Protein AF-A0A8K0H223-F1 (afdb_monomer)

Sequence (276 aa):
MAFRRHHHDHPPPGPPGPPGPPPPPDPFAPPPPPPPPYVDGPPPPPYVGGPPPPPHPRPGYYSPPPPPPPHPHHPPGPPPPQPFYAPPPPGPPGPPPPEFYDPYRPSPAWPRPPLITSKGSSKLTWMLLSSAKSAAMGVGDDKGKVLYLASKLFTCNSPFDAEMEALSWAITYADNCGWRQVEWESDAKEVFQAITSNEDSAGWYSYHALCNIRNCFFKHGW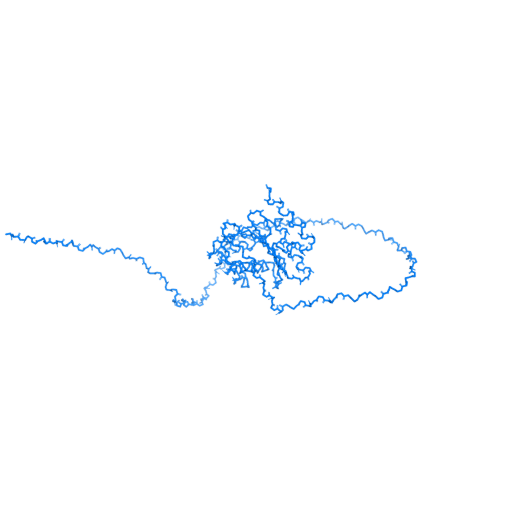RVSWKARIVNGLADMVAKFSLSNSCVFAVDEFSLWELPFCFLDVIMTEQAFVTL

pLDDT: mean 79.98, std 14.03, range [36.03, 96.44]

InterPro domains:
  IPR002156 Ribonuclease H domain [PF13456] (135-241)
  IPR012337 Ribonuclease H-like superfamily [SSF53098] (143-244)
  IPR036397 Ribonuclease H superfamily [G3DSA:3.30.420.10] (122-244)
  IPR044730 Ribonuclease H-like domain, plant type [cd06222] (141-240)
  IPR052929 RNase H-like EbsB-related [PTHR47074] (69-249)

Secondary structure (DSSP, 8-state):
---------PPPPPPPPPPPPPPPPPTTSPPPPPPPP---PPPPPP---PPPPPPPPPPP---PPPPPPPPP-PPPPPPPPPP--PPPPPPPPPPPPPPP--TTSPPP-PPPPP----SS--PEEEEEEEETTEEEEEEE-TT--EEEEEEEE---SSHHHHHHHHHHHHHHHHHHTT--SEEEEES-HHHHHHHHSSS--S-HHHHHHHHHHHHHHHHHT-EEEE--GGGGHHHHHHHHHHHHHT---EEETTTGGGS-HHHHHHHHHHHHHHT-

Mean predicted aligned error: 15.89 Å

Structure (mmCIF, N/CA/C/O backbone):
data_AF-A0A8K0H223-F1
#
_entry.id   AF-A0A8K0H223-F1
#
loop_
_atom_site.group_PDB
_atom_site.id
_atom_site.type_symbol
_atom_site.label_atom_id
_atom_site.label_alt_id
_atom_site.label_comp_id
_atom_site.label_asym_id
_atom_site.label_entity_id
_atom_site.label_seq_id
_atom_site.pdbx_PDB_ins_code
_atom_site.Cartn_x
_atom_site.Cartn_y
_atom_site.Cartn_z
_atom_site.occupancy
_atom_site.B_iso_or_equiv
_atom_site.auth_seq_id
_atom_site.auth_comp_id
_atom_site.auth_asym_id
_atom_site.auth_atom_id
_atom_site.pdbx_PDB_model_num
ATOM 1 N N . MET A 1 1 ? -32.172 44.549 72.726 1.00 40.88 1 MET A N 1
ATOM 2 C CA . MET A 1 1 ? -31.586 43.539 71.817 1.00 40.88 1 MET A CA 1
ATOM 3 C C . MET A 1 1 ? -30.437 44.200 71.073 1.00 40.88 1 MET A C 1
ATOM 5 O O . MET A 1 1 ? -30.685 45.141 70.334 1.00 40.88 1 MET A O 1
ATOM 9 N N . ALA A 1 2 ? -29.195 43.807 71.357 1.00 36.03 2 ALA A N 1
ATOM 10 C CA . ALA A 1 2 ? -27.993 44.405 70.776 1.00 36.03 2 ALA A CA 1
ATOM 11 C C . ALA A 1 2 ? -27.420 43.470 69.701 1.00 36.03 2 ALA A C 1
ATOM 13 O O . ALA A 1 2 ? -27.155 42.303 69.983 1.00 36.03 2 ALA A O 1
ATOM 14 N N . PHE A 1 3 ? -27.247 43.975 68.478 1.00 40.12 3 PHE A N 1
ATOM 15 C CA . PHE A 1 3 ? -26.646 43.232 67.371 1.00 40.12 3 PHE A CA 1
ATOM 16 C C . PHE A 1 3 ? -25.120 43.360 67.415 1.00 40.12 3 PHE A C 1
ATOM 18 O O . PHE A 1 3 ? -24.563 44.445 67.256 1.00 40.12 3 PHE A O 1
ATOM 25 N N . ARG A 1 4 ? -24.450 42.227 67.637 1.00 47.81 4 ARG A N 1
ATOM 26 C CA . ARG A 1 4 ? -22.992 42.080 67.626 1.00 47.81 4 ARG A CA 1
ATOM 27 C C . ARG A 1 4 ? -22.533 41.958 66.168 1.00 47.81 4 ARG A C 1
ATOM 29 O O . ARG A 1 4 ? -22.861 40.978 65.507 1.00 47.81 4 ARG A O 1
ATOM 36 N N . ARG A 1 5 ? -21.812 42.957 65.647 1.00 53.88 5 ARG A N 1
ATOM 37 C CA . ARG A 1 5 ? -21.167 42.873 64.326 1.00 53.88 5 ARG A CA 1
ATOM 38 C C . ARG A 1 5 ? -19.933 41.978 64.438 1.00 53.88 5 ARG A C 1
ATOM 40 O O . ARG A 1 5 ? -19.004 42.307 65.170 1.00 53.88 5 ARG A O 1
ATOM 47 N N . HIS A 1 6 ? -19.944 40.852 63.731 1.00 55.75 6 HIS A N 1
ATOM 48 C CA . HIS A 1 6 ? -18.759 40.028 63.528 1.00 55.75 6 HIS A CA 1
ATOM 49 C C . HIS A 1 6 ? -17.839 40.731 62.526 1.00 55.75 6 HIS A C 1
ATOM 51 O O . HIS A 1 6 ? -18.174 40.855 61.351 1.00 55.75 6 HIS A O 1
ATOM 57 N N . HIS A 1 7 ? -16.698 41.220 63.008 1.00 55.94 7 HIS A N 1
ATOM 58 C CA . HIS A 1 7 ? -15.576 41.585 62.153 1.00 55.94 7 HIS A CA 1
ATOM 59 C C . HIS A 1 7 ? -14.954 40.290 61.620 1.00 55.94 7 HIS A C 1
ATOM 61 O O . HIS A 1 7 ? -14.503 39.451 62.398 1.00 55.94 7 HIS A O 1
ATOM 67 N N . HIS A 1 8 ? -14.992 40.103 60.301 1.00 61.16 8 HIS A N 1
ATOM 68 C CA . HIS A 1 8 ? -14.186 39.093 59.630 1.00 61.16 8 HIS A CA 1
ATOM 69 C C . HIS A 1 8 ? -12.778 39.653 59.451 1.00 61.16 8 HIS A C 1
ATOM 71 O O . HIS A 1 8 ? -12.554 40.537 58.625 1.00 61.16 8 HIS A O 1
ATOM 77 N N . ASP A 1 9 ? -11.848 39.142 60.252 1.00 61.16 9 ASP A N 1
ATOM 78 C CA . ASP A 1 9 ? -10.420 39.320 60.029 1.00 61.16 9 ASP A CA 1
ATOM 79 C C . ASP A 1 9 ? -10.034 38.577 58.747 1.00 61.16 9 ASP A C 1
ATOM 81 O O . ASP A 1 9 ? -10.122 37.350 58.659 1.00 61.16 9 ASP A O 1
ATOM 85 N N . HIS A 1 10 ? -9.645 39.334 57.723 1.00 66.06 10 HIS A N 1
ATOM 86 C CA . HIS A 1 10 ? -9.059 38.765 56.519 1.00 66.06 10 HIS A CA 1
ATOM 87 C C . HIS A 1 10 ? -7.631 38.299 56.835 1.00 66.06 10 HIS A C 1
ATOM 89 O O . HIS A 1 10 ? -6.848 39.078 57.386 1.00 66.06 10 HIS A O 1
ATOM 95 N N . PRO A 1 11 ? -7.265 37.050 56.496 1.00 76.38 11 PRO A N 1
ATOM 96 C CA . PRO A 1 11 ? -5.903 36.579 56.678 1.00 76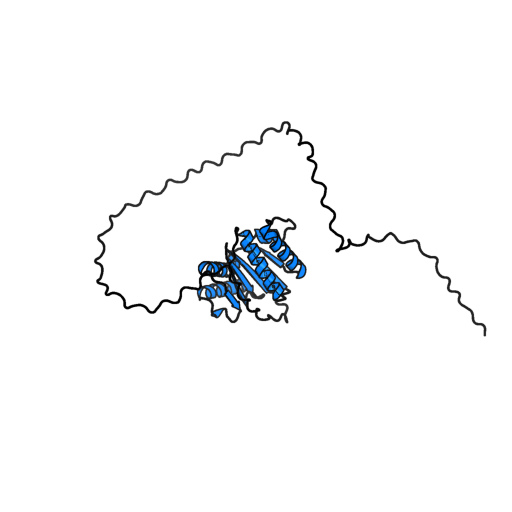.38 11 PRO A CA 1
ATOM 97 C C . PRO A 1 11 ? -4.933 37.394 55.804 1.00 76.38 11 PRO A C 1
ATOM 99 O O . PRO A 1 11 ? -5.311 37.845 54.717 1.00 76.38 11 PRO A O 1
ATOM 102 N N . PRO A 1 12 ? -3.686 37.591 56.264 1.00 77.19 12 PRO A N 1
ATOM 103 C CA . PRO A 1 12 ? -2.681 38.328 55.513 1.00 77.19 12 PRO A CA 1
ATOM 104 C C . PRO A 1 12 ? -2.388 37.646 54.164 1.00 77.19 12 PRO A C 1
ATOM 106 O O . PRO A 1 12 ? -2.449 36.416 54.070 1.00 77.19 12 PRO A O 1
ATOM 109 N N . PRO A 1 13 ? -2.063 38.424 53.115 1.00 77.69 13 PRO A N 1
ATOM 110 C CA . PRO A 1 13 ? -1.733 37.878 51.805 1.00 77.69 13 PRO A CA 1
ATOM 111 C C . PRO A 1 13 ? -0.514 36.957 51.904 1.00 77.69 13 PRO A C 1
ATOM 113 O O . PRO A 1 13 ? 0.510 37.313 52.489 1.00 77.69 13 PRO A O 1
ATOM 116 N N . GLY A 1 14 ? -0.651 35.752 51.348 1.00 82.62 14 GLY A N 1
ATOM 117 C CA . GLY A 1 14 ? 0.423 34.767 51.297 1.00 82.62 14 GLY A CA 1
ATOM 118 C C . GLY A 1 14 ? 1.600 35.219 50.419 1.00 82.62 14 GLY A C 1
ATOM 119 O O . GLY A 1 14 ? 1.457 36.142 49.612 1.00 82.62 14 GLY A O 1
ATOM 120 N N . PRO A 1 15 ? 2.771 34.575 50.562 1.00 82.94 15 PRO A N 1
ATOM 121 C CA . PRO A 1 15 ? 3.942 34.875 49.747 1.00 82.94 15 PRO A CA 1
ATOM 122 C C . PRO A 1 15 ? 3.661 34.627 48.253 1.00 82.94 15 PRO A C 1
ATOM 124 O O . PRO A 1 15 ? 2.896 33.717 47.919 1.00 82.94 15 PRO A O 1
ATOM 127 N N . PRO A 1 16 ? 4.276 35.411 47.346 1.00 80.88 16 PRO A N 1
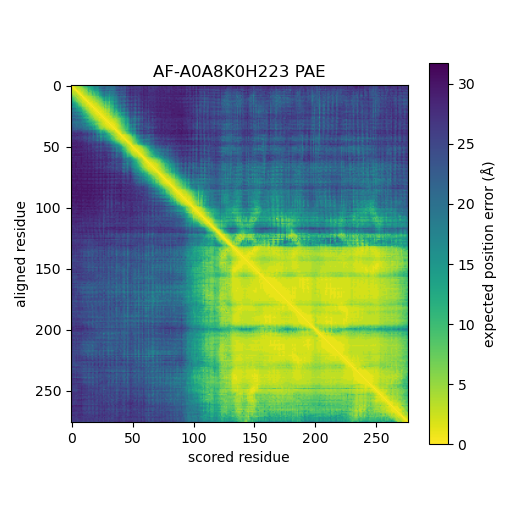ATOM 128 C CA . PRO A 1 16 ? 4.136 35.202 45.912 1.00 80.88 16 PRO A CA 1
ATOM 129 C C . PRO A 1 16 ? 4.612 33.794 45.543 1.00 80.88 16 PRO A C 1
ATOM 131 O O . PRO A 1 16 ? 5.697 33.365 45.938 1.00 80.88 16 PRO A O 1
ATOM 134 N N . GLY A 1 17 ? 3.765 33.068 44.812 1.00 85.12 17 GLY A N 1
ATOM 135 C CA . GLY A 1 17 ? 4.082 31.731 44.327 1.00 85.12 17 GLY A CA 1
ATOM 136 C C . GLY A 1 17 ? 5.272 31.734 43.357 1.00 85.12 17 GLY A C 1
ATOM 137 O O . GLY A 1 17 ? 5.629 32.785 42.816 1.00 85.12 17 GLY A O 1
ATOM 138 N N . PRO A 1 18 ? 5.894 30.566 43.124 1.00 85.75 18 PRO A N 1
ATOM 139 C CA . PRO A 1 18 ? 6.966 30.434 42.146 1.00 85.75 18 PRO A CA 1
ATOM 140 C C . PRO A 1 18 ? 6.489 30.882 40.753 1.00 85.75 18 PRO A C 1
ATOM 142 O O . PRO A 1 18 ? 5.314 30.688 40.422 1.00 85.75 18 PRO A O 1
ATOM 145 N N . PRO A 1 19 ? 7.374 31.477 39.931 1.00 83.06 19 PRO A N 1
ATOM 146 C CA . PRO A 1 19 ? 7.031 31.856 38.568 1.00 83.06 19 PRO A CA 1
ATOM 147 C C . PRO A 1 19 ? 6.526 30.628 37.808 1.00 83.06 19 PRO A C 1
ATOM 149 O O . PRO A 1 19 ? 7.140 29.560 37.847 1.00 83.06 19 PRO A O 1
ATOM 152 N N . GLY A 1 20 ? 5.372 30.781 37.157 1.00 87.19 20 GLY A N 1
ATOM 153 C CA . GLY A 1 20 ? 4.789 29.729 36.336 1.00 87.19 20 GLY A CA 1
ATOM 154 C C . GLY A 1 20 ? 5.698 29.355 35.158 1.00 87.19 20 GLY A C 1
ATOM 155 O O . GLY A 1 20 ? 6.597 30.122 34.800 1.00 87.19 20 GLY A O 1
ATOM 156 N N . PRO A 1 21 ? 5.476 28.181 34.545 1.00 86.88 21 PRO A N 1
ATOM 157 C CA . PRO A 1 21 ? 6.187 27.792 33.334 1.00 86.88 21 PRO A CA 1
ATOM 158 C C . PRO A 1 21 ? 5.996 28.852 32.235 1.00 86.88 21 PRO A C 1
ATOM 160 O O . PRO A 1 21 ? 4.937 29.488 32.178 1.00 86.88 21 PRO A O 1
ATOM 163 N N . PRO A 1 22 ? 7.002 29.060 31.365 1.00 86.38 22 PRO A N 1
ATOM 164 C CA . PRO A 1 22 ? 6.870 29.984 30.249 1.00 86.38 22 PRO A CA 1
ATOM 165 C C . PRO A 1 22 ? 5.677 29.579 29.368 1.00 86.38 22 PRO A C 1
ATOM 167 O O . PRO A 1 22 ? 5.386 28.385 29.240 1.00 86.38 22 PRO A O 1
ATOM 170 N N . PRO A 1 23 ? 4.970 30.553 28.770 1.00 87.31 23 PRO A N 1
ATOM 171 C CA . PRO A 1 23 ? 3.872 30.256 27.865 1.00 87.31 23 PRO A CA 1
ATOM 172 C C . PRO A 1 23 ? 4.369 29.412 26.679 1.00 87.31 23 PRO A C 1
ATOM 174 O O . PRO A 1 23 ? 5.528 29.547 26.271 1.00 87.31 23 PRO A O 1
ATOM 177 N N . PRO A 1 24 ? 3.513 28.543 26.116 1.00 86.88 24 PRO A N 1
ATOM 178 C CA . PRO A 1 24 ? 3.846 27.810 24.903 1.00 86.88 24 PRO A CA 1
ATOM 179 C C . PRO A 1 24 ? 4.180 28.788 23.762 1.00 86.88 24 PRO A C 1
ATOM 181 O O . PRO A 1 24 ? 3.612 29.884 23.718 1.00 86.88 24 PRO A O 1
ATOM 184 N N . PRO A 1 25 ? 5.097 28.419 22.850 1.00 83.25 25 PRO A N 1
ATOM 185 C CA . PRO A 1 25 ? 5.448 29.260 21.711 1.00 83.25 25 PRO A CA 1
ATOM 186 C C . PRO A 1 25 ? 4.209 29.566 20.861 1.00 83.25 25 PRO A C 1
ATOM 188 O O . PRO A 1 25 ? 3.371 28.692 20.637 1.00 83.25 25 PRO A O 1
ATOM 191 N N . ASP A 1 26 ? 4.097 30.816 20.407 1.00 86.75 26 ASP A N 1
ATOM 192 C CA . ASP A 1 26 ? 3.007 31.268 19.541 1.00 86.75 26 ASP A CA 1
ATOM 193 C C . ASP A 1 26 ? 3.073 30.516 18.195 1.00 86.75 26 ASP A C 1
ATOM 195 O O . ASP A 1 26 ? 4.072 30.655 17.480 1.00 86.75 26 ASP A O 1
ATOM 199 N N . PRO A 1 27 ? 2.045 29.726 17.822 1.00 86.12 27 PRO A N 1
ATOM 200 C CA . PRO A 1 27 ? 2.037 28.974 16.568 1.00 86.12 27 PRO A CA 1
ATOM 201 C C . PRO A 1 27 ? 2.006 29.871 15.321 1.00 86.12 27 PRO A C 1
ATOM 203 O O . PRO A 1 27 ? 2.208 29.370 14.216 1.00 86.12 27 PRO A O 1
ATOM 206 N N . PHE A 1 28 ? 1.760 31.175 15.480 1.00 86.00 28 PHE A N 1
ATOM 207 C CA . PHE A 1 28 ? 1.755 32.160 14.399 1.00 86.00 28 PHE A CA 1
ATOM 208 C C . PHE A 1 28 ? 3.006 33.043 14.368 1.00 86.00 28 PHE A C 1
ATOM 210 O O . PHE A 1 28 ? 3.107 33.917 13.502 1.00 86.00 28 PHE A O 1
ATOM 217 N N . ALA A 1 29 ? 3.973 32.829 15.267 1.00 88.44 29 ALA A N 1
ATOM 218 C CA . ALA A 1 29 ? 5.249 33.521 15.176 1.00 88.44 29 ALA A CA 1
ATOM 219 C C . ALA A 1 29 ? 5.958 33.127 13.864 1.00 88.44 29 ALA A C 1
ATOM 221 O O . ALA A 1 29 ? 6.025 31.938 13.533 1.00 88.44 29 ALA A O 1
ATOM 222 N N . PRO A 1 30 ? 6.497 34.093 13.098 1.00 86.50 30 PRO A N 1
ATOM 223 C CA . PRO A 1 30 ? 7.301 33.769 11.930 1.00 86.50 30 PRO A CA 1
ATOM 224 C C . PRO A 1 30 ? 8.503 32.912 12.357 1.00 86.50 30 PRO A C 1
ATOM 226 O O . PRO A 1 30 ? 9.049 33.128 13.445 1.00 86.50 30 PRO A O 1
ATOM 229 N N . PRO A 1 31 ? 8.932 31.945 11.526 1.00 85.44 31 PRO A N 1
ATOM 230 C CA . PRO A 1 31 ? 10.098 31.136 11.839 1.00 85.44 31 PRO A CA 1
ATOM 231 C C . PRO A 1 31 ? 11.319 32.046 12.052 1.00 85.44 31 PRO A C 1
ATOM 233 O O . PRO A 1 31 ? 11.439 33.075 11.375 1.00 85.44 31 PRO A O 1
ATOM 236 N N . PRO A 1 32 ? 12.227 31.699 12.981 1.00 86.88 32 PRO A N 1
ATOM 237 C CA . PRO A 1 32 ? 13.458 32.454 13.154 1.00 86.88 32 PRO A CA 1
ATOM 238 C C . PRO A 1 32 ? 14.228 32.503 11.823 1.00 86.88 32 PRO A C 1
ATOM 240 O O . PRO A 1 32 ? 14.159 31.548 11.040 1.00 86.88 32 PRO A O 1
ATOM 243 N N . PRO A 1 33 ? 14.955 33.599 11.540 1.00 89.50 33 PRO A N 1
ATOM 244 C CA . PRO A 1 33 ? 15.776 33.679 10.341 1.00 89.50 33 PRO A CA 1
ATOM 245 C C . PRO A 1 33 ? 16.775 32.511 10.312 1.00 89.50 33 PRO A C 1
ATOM 247 O O . PRO A 1 33 ? 17.232 32.073 11.375 1.00 89.50 33 PRO A O 1
ATOM 250 N N . PRO A 1 34 ? 17.126 31.997 9.120 1.00 86.88 34 PRO A N 1
ATOM 251 C CA . PRO A 1 34 ? 18.132 30.953 9.009 1.00 86.88 34 PRO A CA 1
ATOM 252 C C . PRO A 1 34 ? 19.445 31.426 9.653 1.00 86.88 34 PRO A C 1
ATOM 254 O O . PRO A 1 34 ? 19.762 32.621 9.585 1.00 86.88 34 PRO A O 1
ATOM 257 N N . PRO A 1 35 ? 20.217 30.519 10.278 1.00 84.00 35 PRO A N 1
ATOM 258 C CA . PRO A 1 35 ? 21.539 30.872 10.770 1.00 84.00 35 PRO A CA 1
ATOM 259 C C . PRO A 1 35 ? 22.383 31.426 9.609 1.00 84.00 35 PRO A C 1
ATOM 261 O O . PRO A 1 35 ? 22.193 31.007 8.461 1.00 84.00 35 PRO A O 1
ATOM 264 N N . PRO A 1 36 ? 23.304 32.370 9.874 1.00 84.75 36 PRO A N 1
ATOM 265 C CA . PRO A 1 36 ? 24.223 32.840 8.848 1.00 84.75 36 PRO A CA 1
ATOM 266 C C . PRO A 1 36 ? 24.963 31.640 8.233 1.00 84.75 36 PRO A C 1
ATOM 2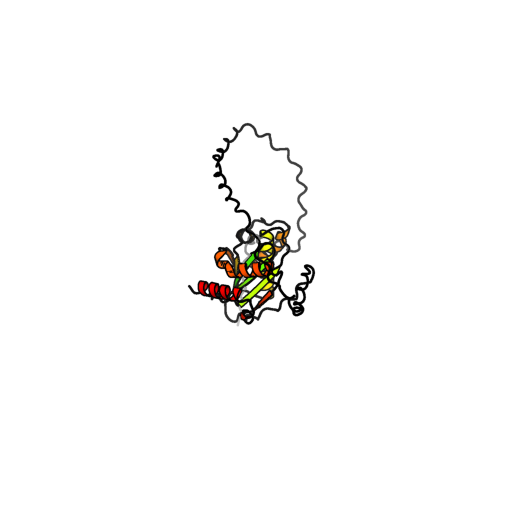68 O O . PRO A 1 36 ? 25.210 30.659 8.943 1.00 84.75 36 PRO A O 1
ATOM 271 N N . PRO A 1 37 ? 25.303 31.687 6.930 1.00 81.06 37 PRO A N 1
ATOM 272 C CA . PRO A 1 37 ? 26.063 30.619 6.292 1.00 81.06 37 PRO A CA 1
ATOM 273 C C . PRO A 1 37 ? 27.303 30.316 7.132 1.00 81.06 37 PRO A C 1
ATOM 275 O O . PRO A 1 37 ? 27.989 31.242 7.572 1.00 81.06 37 PRO A O 1
ATOM 278 N N . TYR A 1 38 ? 27.541 29.025 7.390 1.00 72.69 38 TYR A N 1
ATOM 279 C CA . TYR A 1 38 ? 28.728 28.556 8.095 1.00 72.69 38 TYR A CA 1
ATOM 280 C C . TYR A 1 38 ? 29.947 29.199 7.434 1.00 72.69 38 TYR A C 1
ATOM 282 O O . TYR A 1 38 ? 30.254 28.923 6.278 1.00 72.69 38 TYR A O 1
ATOM 290 N N . VAL A 1 39 ? 30.606 30.103 8.158 1.00 71.00 39 VAL A N 1
ATOM 291 C CA . VAL A 1 39 ? 31.931 30.572 7.773 1.00 71.00 39 VAL A CA 1
ATOM 292 C C . VAL A 1 39 ? 32.811 29.339 7.874 1.00 71.00 39 VAL A C 1
ATOM 294 O O . VAL A 1 39 ? 32.891 28.763 8.962 1.00 71.00 39 VAL A O 1
ATOM 297 N N . ASP A 1 40 ? 33.373 28.900 6.746 1.00 67.38 40 ASP A N 1
ATOM 298 C CA . ASP A 1 40 ? 34.252 27.737 6.667 1.00 67.38 40 ASP A CA 1
ATOM 299 C C . ASP A 1 40 ? 35.253 27.790 7.822 1.00 67.38 40 ASP A C 1
ATOM 301 O O . ASP A 1 40 ? 36.151 28.638 7.872 1.00 67.38 40 ASP A O 1
ATOM 305 N N . GLY A 1 41 ? 35.047 26.910 8.803 1.00 74.56 41 GLY A N 1
ATOM 306 C CA . GLY A 1 41 ? 36.016 26.709 9.862 1.00 74.56 41 GLY A CA 1
ATOM 307 C C . GLY A 1 41 ? 37.346 26.289 9.235 1.00 74.56 41 GLY A C 1
ATOM 308 O O . GLY A 1 41 ? 37.355 25.693 8.153 1.00 74.56 41 GLY A O 1
ATOM 309 N N . PRO A 1 42 ? 38.483 26.591 9.882 1.00 75.44 42 PRO A N 1
ATOM 310 C CA . PRO A 1 42 ? 39.776 26.150 9.384 1.00 75.44 42 PRO A CA 1
ATOM 311 C C . PRO A 1 42 ? 39.750 24.631 9.144 1.00 75.44 42 PRO A C 1
ATOM 313 O O . PRO A 1 42 ? 39.149 23.902 9.941 1.00 75.44 42 PRO A O 1
ATOM 316 N N . PRO A 1 43 ? 40.371 24.149 8.051 1.00 76.62 43 PRO A N 1
ATOM 317 C CA . PRO A 1 43 ? 40.360 22.736 7.710 1.00 76.62 43 PRO A CA 1
ATOM 318 C C . PRO A 1 43 ? 40.876 21.904 8.890 1.00 76.62 43 PRO A C 1
ATOM 320 O O . PRO A 1 43 ? 41.781 22.351 9.608 1.00 76.62 43 PRO A O 1
ATOM 323 N N . PRO A 1 44 ? 40.320 20.700 9.108 1.00 76.88 44 PRO A N 1
ATOM 324 C CA . PRO A 1 44 ? 40.805 19.820 10.156 1.00 76.88 44 PRO A CA 1
ATOM 325 C C . PRO A 1 44 ? 42.308 19.569 9.962 1.00 76.88 44 PRO A C 1
ATOM 327 O O . PRO A 1 44 ? 42.776 19.479 8.820 1.00 76.88 44 PRO A O 1
ATOM 330 N N . PRO A 1 45 ? 43.083 19.467 11.055 1.00 77.75 45 PRO A N 1
ATOM 331 C CA . PRO A 1 45 ? 44.506 19.193 10.957 1.00 77.75 45 PRO A CA 1
ATOM 332 C C . PRO A 1 45 ? 44.739 17.878 10.195 1.00 77.75 45 PRO A C 1
ATOM 334 O O . PRO A 1 45 ? 43.939 16.944 10.321 1.00 77.75 45 PRO A O 1
ATOM 337 N N . PRO A 1 46 ? 45.823 17.785 9.403 1.00 72.44 46 PRO A N 1
ATOM 338 C CA . PRO A 1 46 ? 46.159 16.563 8.688 1.00 72.44 46 PRO A CA 1
ATOM 339 C C . PRO A 1 46 ? 46.261 15.401 9.677 1.00 72.44 46 PRO A C 1
ATOM 341 O O . PRO A 1 46 ? 46.853 15.529 10.747 1.00 72.44 46 PRO A O 1
ATOM 344 N N . TYR A 1 47 ? 45.656 14.273 9.315 1.00 66.69 47 TYR A N 1
ATOM 345 C CA . TYR A 1 47 ? 45.614 13.066 10.133 1.00 66.69 47 TYR A CA 1
ATOM 346 C C . TYR A 1 47 ? 47.047 12.551 10.358 1.00 66.69 47 TYR A C 1
ATOM 348 O O . TYR A 1 47 ? 47.658 11.963 9.465 1.00 66.69 47 TYR A O 1
ATOM 356 N N . VAL A 1 48 ? 47.618 12.814 11.537 1.00 66.56 48 VAL A N 1
ATOM 357 C CA . VAL A 1 48 ? 48.972 12.372 11.891 1.00 66.56 48 VAL A CA 1
ATOM 358 C C . VAL A 1 48 ? 48.912 10.942 12.433 1.00 66.56 48 VAL A C 1
ATOM 360 O O . VAL A 1 48 ? 48.547 10.716 13.581 1.00 66.56 48 VAL A O 1
ATOM 363 N N . GLY A 1 49 ? 49.331 9.978 11.610 1.00 64.00 49 GLY A N 1
ATOM 364 C CA . GLY A 1 49 ? 50.123 8.840 12.098 1.00 64.00 49 GLY A CA 1
ATOM 365 C C . GLY A 1 49 ? 49.403 7.627 12.697 1.00 64.00 49 GLY A C 1
ATOM 366 O O . GLY A 1 49 ? 49.963 6.993 13.588 1.00 64.00 49 GLY A O 1
ATOM 367 N N . GLY A 1 50 ? 48.225 7.243 12.203 1.00 74.31 50 GLY A N 1
ATOM 368 C CA . GLY A 1 50 ? 47.697 5.894 12.446 1.00 74.31 50 GLY A CA 1
ATOM 369 C C . GLY A 1 50 ? 48.291 4.870 11.461 1.00 74.31 50 GLY A C 1
ATOM 370 O O . GLY A 1 50 ? 48.383 5.187 10.273 1.00 74.31 50 GLY A O 1
ATOM 371 N N . PRO A 1 51 ? 48.696 3.657 11.894 1.00 73.38 51 PRO A N 1
ATOM 372 C CA . PRO A 1 51 ? 49.071 2.592 10.968 1.00 73.38 51 PRO A CA 1
ATOM 373 C C . PRO A 1 51 ? 47.884 2.258 10.048 1.00 73.38 51 PRO A C 1
ATOM 375 O O . PRO A 1 51 ? 46.739 2.256 10.511 1.00 73.38 51 PRO A O 1
ATOM 378 N N . PRO A 1 52 ? 48.124 1.994 8.750 1.00 75.38 52 PRO A N 1
ATOM 379 C CA . PRO A 1 52 ? 47.055 1.669 7.818 1.00 75.38 52 PRO A CA 1
ATOM 380 C C . PRO A 1 52 ? 46.298 0.422 8.301 1.00 75.38 52 PRO A C 1
ATOM 382 O O . PRO A 1 52 ? 46.924 -0.507 8.825 1.00 75.38 52 PRO A O 1
ATOM 385 N N . PRO A 1 53 ? 44.963 0.378 8.139 1.00 76.94 53 PRO A N 1
ATOM 386 C CA . PRO A 1 53 ? 44.191 -0.804 8.484 1.00 76.94 53 PRO A CA 1
ATOM 387 C C . PRO A 1 53 ? 44.712 -2.021 7.701 1.00 76.94 53 PRO A C 1
ATOM 389 O O . PRO A 1 53 ? 45.154 -1.877 6.555 1.00 76.94 53 PRO A O 1
ATOM 392 N N . PRO A 1 54 ? 44.682 -3.224 8.303 1.00 80.12 54 PRO A N 1
ATOM 393 C CA . PRO A 1 54 ? 45.123 -4.433 7.628 1.00 80.12 54 PRO A CA 1
ATOM 394 C C . PRO A 1 54 ? 44.311 -4.647 6.341 1.00 80.12 54 PRO A C 1
ATOM 396 O O . PRO A 1 54 ? 43.102 -4.395 6.326 1.00 80.12 54 PRO A O 1
ATOM 399 N N . PRO A 1 55 ? 44.950 -5.110 5.253 1.00 75.25 55 PRO A N 1
ATOM 400 C CA . PRO A 1 55 ? 44.256 -5.379 4.005 1.00 75.25 55 PRO A CA 1
ATOM 401 C C . PRO A 1 55 ? 43.156 -6.416 4.235 1.00 75.25 55 PRO A C 1
ATOM 403 O O . PRO A 1 55 ? 43.378 -7.441 4.884 1.00 75.25 55 PRO A O 1
ATOM 406 N N . HIS A 1 56 ? 41.968 -6.151 3.689 1.00 65.06 56 HIS A N 1
ATOM 407 C CA . HIS A 1 56 ? 40.863 -7.100 3.742 1.00 65.06 56 HIS A CA 1
ATOM 408 C C . HIS A 1 56 ? 41.304 -8.456 3.158 1.00 65.06 56 HIS A C 1
ATOM 410 O O . HIS A 1 56 ? 41.962 -8.478 2.108 1.00 65.06 56 HIS A O 1
ATOM 416 N N . PRO A 1 57 ? 40.963 -9.587 3.806 1.00 67.88 57 PRO A N 1
ATOM 417 C CA . PRO A 1 57 ? 41.250 -10.905 3.261 1.00 67.88 57 PRO A CA 1
ATOM 418 C C . PRO A 1 57 ? 40.631 -11.010 1.868 1.00 67.88 57 PRO A C 1
ATOM 420 O O . PRO A 1 57 ? 39.432 -10.790 1.691 1.00 67.88 57 PRO A O 1
ATOM 423 N N . ARG A 1 58 ? 41.472 -11.297 0.865 1.00 65.56 58 ARG A N 1
ATOM 424 C CA . ARG A 1 58 ? 41.023 -11.484 -0.518 1.00 65.56 58 ARG A CA 1
ATOM 425 C C . ARG A 1 58 ? 39.947 -12.575 -0.520 1.00 65.56 58 ARG A C 1
ATOM 427 O O . ARG A 1 58 ? 40.235 -13.668 -0.026 1.00 65.56 58 ARG A O 1
ATOM 434 N N . PRO A 1 59 ? 38.746 -12.314 -1.067 1.00 67.12 59 PRO A N 1
ATOM 435 C CA . PRO A 1 59 ? 37.761 -13.358 -1.295 1.00 67.12 59 PRO A CA 1
ATOM 436 C C . PRO A 1 59 ? 38.440 -14.478 -2.077 1.00 67.12 59 PRO A C 1
ATOM 438 O O . PRO A 1 59 ? 39.041 -14.221 -3.124 1.00 67.12 59 PRO A O 1
ATOM 441 N N . GLY A 1 60 ? 38.425 -15.695 -1.528 1.00 66.50 60 GLY A N 1
ATOM 442 C CA . GLY A 1 60 ? 38.976 -16.861 -2.206 1.00 66.50 60 GLY A CA 1
ATOM 443 C C . GLY A 1 60 ? 38.387 -16.931 -3.609 1.00 66.50 60 GLY A C 1
ATOM 444 O O . GLY A 1 60 ? 37.170 -16.848 -3.766 1.00 66.50 60 GLY A O 1
ATOM 445 N N . TYR A 1 61 ? 39.255 -16.999 -4.619 1.00 63.62 61 TYR A N 1
ATOM 446 C CA . TYR A 1 61 ? 38.855 -17.056 -6.019 1.00 63.62 61 TYR A CA 1
ATOM 447 C C . TYR A 1 61 ? 37.946 -18.267 -6.235 1.00 63.62 61 TYR A C 1
ATOM 449 O O . TYR A 1 61 ? 38.411 -19.399 -6.364 1.00 63.62 61 TYR A O 1
ATOM 457 N N . TYR A 1 62 ? 36.639 -18.023 -6.266 1.00 69.25 62 TYR A N 1
ATOM 458 C CA . TYR A 1 62 ? 35.675 -19.000 -6.728 1.00 69.25 62 TYR A CA 1
ATOM 459 C C . TYR A 1 62 ? 35.877 -19.129 -8.235 1.00 69.25 62 TYR A C 1
ATOM 461 O O . TYR A 1 62 ? 35.542 -18.221 -8.994 1.00 69.25 62 TYR A O 1
ATOM 469 N N . SER A 1 63 ? 36.494 -20.226 -8.664 1.00 76.44 63 SER A N 1
ATOM 470 C CA . SER A 1 63 ? 36.506 -20.592 -10.077 1.00 76.44 63 SER A CA 1
ATOM 471 C C . SER A 1 63 ? 35.139 -21.203 -10.382 1.00 76.44 63 SER A C 1
ATOM 473 O O . SER A 1 63 ? 34.837 -22.262 -9.827 1.00 76.44 63 SER A O 1
ATOM 475 N N . PRO A 1 64 ? 34.279 -20.551 -11.186 1.00 77.94 64 PRO A N 1
ATOM 476 C CA . PRO A 1 64 ? 33.018 -21.159 -11.572 1.00 77.94 64 PRO A CA 1
ATOM 477 C C . PRO A 1 64 ? 33.293 -22.469 -12.328 1.00 77.94 64 PRO A C 1
ATOM 479 O O . PRO A 1 64 ? 34.310 -22.575 -13.023 1.00 77.94 64 PRO A O 1
ATOM 482 N N . PRO A 1 65 ? 32.418 -23.479 -12.193 1.00 83.69 65 PRO A N 1
ATOM 483 C CA . PRO A 1 65 ? 32.553 -24.712 -12.953 1.00 83.69 65 PRO A CA 1
ATOM 484 C C . PRO A 1 65 ? 32.531 -24.414 -14.463 1.00 83.69 65 PRO A C 1
ATOM 486 O O . PRO A 1 65 ? 31.866 -23.465 -14.894 1.00 83.69 65 PRO A O 1
ATOM 489 N N . PRO A 1 66 ? 33.251 -25.204 -15.278 1.00 85.62 66 PRO A N 1
ATOM 490 C CA . PRO A 1 66 ? 33.233 -25.044 -16.725 1.00 85.62 66 PRO A CA 1
ATOM 491 C C . PRO A 1 66 ? 31.806 -25.221 -17.270 1.00 85.62 66 PRO A C 1
ATOM 493 O O . PRO A 1 66 ? 31.032 -26.011 -16.719 1.00 85.62 66 PRO A O 1
ATOM 496 N N . PRO A 1 67 ? 31.440 -24.503 -18.348 1.00 85.44 67 PRO A N 1
ATOM 497 C CA . PRO A 1 67 ? 30.133 -24.655 -18.968 1.00 85.44 67 PRO A CA 1
ATOM 498 C C . PRO A 1 67 ? 29.940 -26.092 -19.481 1.00 85.44 67 PRO A C 1
ATOM 500 O O . PRO A 1 67 ? 30.913 -26.742 -19.881 1.00 85.44 67 PRO A O 1
ATOM 503 N N . PRO A 1 68 ? 28.697 -26.604 -19.487 1.00 86.31 68 PRO A N 1
ATOM 504 C CA . PRO A 1 68 ? 28.406 -27.919 -20.034 1.00 86.31 68 PRO A CA 1
ATOM 505 C C . PRO A 1 68 ? 28.760 -27.985 -21.530 1.00 86.31 68 PRO A C 1
ATOM 507 O O . PRO A 1 68 ? 28.684 -26.970 -22.231 1.00 86.31 68 PRO A O 1
ATOM 510 N N . PRO A 1 69 ? 29.145 -29.169 -22.037 1.00 87.06 69 PRO A N 1
ATOM 511 C CA . PRO A 1 69 ? 29.455 -29.349 -23.447 1.00 87.06 69 PRO A CA 1
ATOM 512 C C . PRO A 1 69 ? 28.228 -29.040 -24.323 1.00 87.06 69 PRO A C 1
ATOM 514 O O . PRO A 1 69 ? 27.100 -29.352 -23.930 1.00 87.06 69 PRO A O 1
ATOM 517 N N . PRO A 1 70 ? 28.423 -28.444 -25.514 1.00 80.88 70 PRO A N 1
ATOM 518 C CA . PRO A 1 70 ? 27.332 -28.155 -26.433 1.00 80.88 70 PRO A CA 1
ATOM 519 C C . PRO A 1 70 ? 26.623 -29.447 -26.852 1.00 80.88 70 PRO A C 1
ATOM 521 O O . PRO A 1 70 ? 27.265 -30.450 -27.174 1.00 80.88 70 PRO A O 1
ATOM 524 N N . HIS A 1 71 ? 25.289 -29.421 -26.848 1.00 78.81 71 HIS A N 1
ATOM 525 C CA . HIS A 1 71 ? 24.487 -30.545 -27.319 1.00 78.81 71 HIS A CA 1
ATOM 526 C C . HIS A 1 71 ? 24.786 -30.835 -28.802 1.00 78.81 71 HIS A C 1
ATOM 528 O O . HIS A 1 71 ? 24.925 -29.892 -29.586 1.00 78.81 71 HIS A O 1
ATOM 534 N N . PRO A 1 72 ? 24.857 -32.116 -29.214 1.00 79.88 72 PRO A N 1
ATOM 535 C CA . PRO A 1 72 ? 25.017 -32.481 -30.614 1.00 79.88 72 PRO A CA 1
ATOM 536 C C . PRO A 1 72 ? 23.900 -31.860 -31.456 1.00 79.88 72 PRO A C 1
ATOM 538 O O . PRO A 1 72 ? 22.716 -32.113 -31.225 1.00 79.88 72 PRO A O 1
ATOM 541 N N . HIS A 1 73 ? 24.275 -31.043 -32.440 1.00 67.38 73 HIS A N 1
ATOM 542 C CA . HIS A 1 73 ? 23.339 -30.519 -33.424 1.00 67.38 73 HIS A CA 1
ATOM 543 C C . HIS A 1 73 ? 22.828 -31.676 -34.285 1.00 67.38 73 HIS A C 1
ATOM 545 O O . HIS A 1 73 ? 23.514 -32.141 -35.195 1.00 67.38 73 HIS A O 1
ATOM 551 N N . HIS A 1 74 ? 21.616 -32.148 -33.999 1.00 75.88 74 HIS A N 1
ATOM 552 C CA . HIS A 1 74 ? 20.892 -32.977 -34.949 1.00 75.88 74 HIS A CA 1
ATOM 553 C C . HIS A 1 74 ? 20.554 -32.123 -36.180 1.00 75.88 74 HIS A C 1
ATOM 555 O O . HIS A 1 74 ? 20.026 -31.017 -36.019 1.00 75.88 74 HIS A O 1
ATOM 561 N N . PRO A 1 75 ? 20.856 -32.594 -37.403 1.00 78.25 75 PRO A N 1
ATOM 562 C CA . PRO A 1 75 ? 20.426 -31.906 -38.607 1.00 78.25 75 PRO A CA 1
ATOM 563 C C . PRO A 1 75 ? 18.891 -31.836 -38.615 1.00 78.25 75 PRO A C 1
ATOM 565 O O . PRO A 1 75 ? 18.239 -32.835 -38.292 1.00 78.25 75 PRO A O 1
ATOM 568 N N . PRO A 1 76 ? 18.296 -30.677 -38.949 1.00 75.81 76 PRO A N 1
ATOM 569 C CA . PRO A 1 76 ? 16.851 -30.557 -39.038 1.00 75.81 76 PRO A CA 1
ATOM 570 C C . PRO A 1 76 ? 16.333 -31.555 -40.076 1.00 75.81 76 PRO A C 1
ATOM 572 O O . PRO A 1 76 ? 16.800 -31.585 -41.216 1.00 75.81 76 PRO A O 1
ATOM 575 N N . GLY A 1 77 ? 15.390 -32.403 -39.661 1.00 82.44 77 GLY A N 1
ATOM 576 C CA . GLY A 1 77 ? 14.684 -33.293 -40.576 1.00 82.44 77 GLY A CA 1
ATOM 577 C C . GLY A 1 77 ? 13.929 -32.493 -41.647 1.00 82.44 77 GLY A C 1
ATOM 578 O O . GLY A 1 77 ? 13.638 -31.310 -41.441 1.00 82.44 77 GLY A O 1
ATOM 579 N N . PRO A 1 78 ? 13.607 -33.112 -42.796 1.00 84.12 78 PRO A N 1
ATOM 580 C CA . PRO A 1 78 ? 12.806 -32.460 -43.821 1.00 84.12 78 PRO A CA 1
ATOM 581 C C . PRO A 1 78 ? 11.469 -32.001 -43.220 1.00 84.12 78 PRO A C 1
ATOM 583 O O . PRO A 1 78 ? 10.867 -32.740 -42.433 1.00 84.12 78 PRO A O 1
ATOM 586 N N . PRO A 1 79 ? 11.000 -30.788 -43.561 1.00 79.06 79 PRO A N 1
ATOM 587 C CA . PRO A 1 79 ? 9.733 -30.295 -43.055 1.00 79.06 79 PRO A CA 1
ATOM 588 C C . PRO A 1 79 ? 8.607 -31.240 -43.500 1.00 79.06 79 PRO A C 1
ATOM 590 O O . PRO A 1 79 ? 8.616 -31.708 -44.645 1.00 79.06 79 PRO A O 1
ATOM 593 N N . PRO A 1 80 ? 7.637 -31.537 -42.622 1.00 82.44 80 PRO A N 1
ATOM 594 C CA . PRO A 1 80 ? 6.478 -32.319 -43.012 1.00 82.44 80 PRO A CA 1
ATOM 595 C C . PRO A 1 80 ? 5.723 -31.605 -44.147 1.00 82.44 80 PRO A C 1
ATOM 597 O O . PRO A 1 80 ? 5.711 -30.368 -44.194 1.00 82.44 80 PRO A O 1
ATOM 600 N N . PRO A 1 81 ? 5.090 -32.356 -45.065 1.00 81.44 81 PRO A N 1
ATOM 601 C CA . PRO A 1 81 ? 4.285 -31.774 -46.129 1.00 81.44 81 PRO A CA 1
ATOM 602 C C . PRO A 1 81 ? 3.201 -30.873 -45.529 1.00 81.44 81 PRO A C 1
ATOM 604 O O . PRO A 1 81 ? 2.430 -31.295 -44.667 1.00 81.44 81 PRO A O 1
ATOM 607 N N . GLN A 1 82 ? 3.176 -29.617 -45.975 1.00 75.56 82 GLN A N 1
ATOM 608 C CA . GLN A 1 82 ? 2.193 -28.624 -45.554 1.00 75.56 82 GLN A CA 1
ATOM 609 C C . GLN A 1 82 ? 0.803 -29.075 -46.037 1.00 75.56 82 GLN A C 1
ATOM 611 O O . GLN A 1 82 ? 0.623 -29.277 -47.242 1.00 75.56 82 GLN A O 1
ATOM 616 N N . PRO A 1 83 ? -0.183 -29.248 -45.142 1.00 77.69 83 PRO A N 1
ATOM 617 C CA . PRO A 1 83 ? -1.561 -29.473 -45.551 1.00 77.69 83 PRO A CA 1
ATOM 618 C C . PRO A 1 83 ? -2.043 -28.290 -46.396 1.00 77.69 83 PRO A C 1
ATOM 620 O O . PRO A 1 83 ? -1.765 -27.134 -46.075 1.00 77.69 83 PRO A O 1
ATOM 623 N N . PHE A 1 84 ? -2.782 -28.572 -47.468 1.00 71.12 84 PHE A N 1
ATOM 624 C CA . PHE A 1 84 ? -3.504 -27.546 -48.213 1.00 71.12 84 PHE A CA 1
ATOM 625 C C . PHE A 1 84 ? -4.608 -26.975 -47.316 1.00 71.12 84 PHE A C 1
ATOM 627 O O . PHE A 1 84 ? -5.710 -27.516 -47.243 1.00 71.12 84 PHE A O 1
ATOM 634 N N . TYR A 1 85 ? -4.305 -25.894 -46.602 1.00 70.88 85 TYR A N 1
ATOM 635 C CA . TYR A 1 85 ? -5.304 -25.145 -45.857 1.00 70.88 85 TYR A CA 1
ATOM 636 C C . TYR A 1 85 ? -6.037 -24.214 -46.819 1.00 70.88 85 TYR A C 1
ATOM 638 O O . TYR A 1 85 ? -5.448 -23.295 -47.390 1.00 70.88 85 TYR A O 1
ATOM 646 N N . ALA A 1 86 ? -7.337 -24.453 -46.994 1.00 77.62 86 ALA A N 1
ATOM 647 C CA . ALA A 1 86 ? -8.227 -23.420 -47.497 1.00 77.62 86 ALA A CA 1
ATOM 648 C C . ALA A 1 86 ? -8.102 -22.187 -46.579 1.00 77.62 86 ALA A C 1
ATOM 650 O O . ALA A 1 86 ? -7.985 -22.362 -45.360 1.00 77.62 86 ALA A O 1
ATOM 651 N N . PRO A 1 87 ? -8.095 -20.958 -47.126 1.00 79.19 87 PRO A N 1
ATOM 652 C CA . PRO A 1 87 ? -8.044 -19.761 -46.302 1.00 79.19 87 PRO A CA 1
ATOM 653 C C . PRO A 1 87 ? -9.212 -19.798 -45.307 1.00 79.19 87 PRO A C 1
ATOM 655 O O . PRO A 1 87 ? -10.345 -20.076 -45.719 1.00 79.19 87 PRO A O 1
ATOM 658 N N . PRO A 1 88 ? -8.960 -19.574 -44.005 1.00 79.56 88 PRO A N 1
ATOM 659 C CA . PRO A 1 88 ? -10.030 -19.548 -43.027 1.00 79.56 88 PRO A CA 1
ATOM 660 C C . PRO A 1 88 ? -11.038 -18.459 -43.418 1.00 79.56 88 PRO A C 1
ATOM 662 O O . PRO A 1 88 ? -10.640 -17.419 -43.958 1.00 79.56 88 PRO A O 1
ATOM 665 N N . PRO A 1 89 ? -12.340 -18.679 -43.174 1.00 86.56 89 PRO A N 1
ATOM 666 C CA . PRO A 1 89 ? -13.331 -17.633 -43.372 1.00 86.56 89 PRO A CA 1
ATOM 667 C C . PRO A 1 89 ? -12.936 -16.386 -42.561 1.00 86.56 89 PRO A C 1
ATOM 669 O O . PRO A 1 89 ? -12.307 -16.527 -41.506 1.00 86.56 89 PRO A O 1
ATOM 672 N N . PRO A 1 90 ? -13.290 -15.171 -43.024 1.00 85.50 90 PRO A N 1
ATOM 673 C CA . PRO A 1 90 ? -13.047 -13.951 -42.268 1.00 85.50 90 PRO A CA 1
ATOM 674 C C . PRO A 1 90 ? -13.605 -14.115 -40.854 1.00 85.50 90 PRO A C 1
ATOM 676 O O . PRO A 1 90 ? -14.792 -14.401 -40.682 1.00 85.50 90 PRO A O 1
ATOM 679 N N . GLY A 1 91 ? -12.737 -13.989 -39.850 1.00 85.50 91 GLY A N 1
ATOM 680 C CA . GLY A 1 91 ? -13.164 -14.022 -38.459 1.00 85.50 91 GLY A CA 1
ATOM 681 C C . GLY A 1 91 ? -14.124 -12.865 -38.159 1.00 85.50 91 GLY A C 1
ATOM 682 O O . GLY A 1 91 ? -14.115 -11.857 -38.877 1.00 85.50 91 GLY A O 1
ATOM 683 N N . PRO A 1 92 ? -14.950 -12.975 -37.105 1.00 88.12 92 PRO A N 1
ATOM 684 C CA . PRO A 1 92 ? -15.695 -11.825 -36.614 1.00 88.12 92 PRO A CA 1
ATOM 685 C C . PRO A 1 92 ? -14.722 -10.666 -36.328 1.00 88.12 92 PRO A C 1
ATOM 687 O O . PRO A 1 92 ? -13.573 -10.923 -35.950 1.00 88.12 92 PRO A O 1
ATOM 690 N N . PRO A 1 93 ? -15.148 -9.402 -36.515 1.00 84.88 93 PRO A N 1
ATOM 691 C CA . PRO A 1 93 ? -14.328 -8.259 -36.146 1.00 84.88 93 PRO A CA 1
ATOM 692 C C . PRO A 1 93 ? -13.860 -8.437 -34.702 1.00 84.88 93 PRO A C 1
ATOM 694 O O . PRO A 1 93 ? -14.667 -8.719 -33.813 1.00 84.88 93 PRO A O 1
ATOM 697 N N . GLY A 1 94 ? -12.544 -8.346 -34.497 1.00 79.12 94 GLY A N 1
ATOM 698 C CA . GLY A 1 94 ? -11.962 -8.447 -33.166 1.00 79.12 94 GLY A CA 1
ATOM 699 C C . GLY A 1 94 ? -12.568 -7.393 -32.235 1.00 79.12 94 GLY A C 1
ATOM 700 O O . GLY A 1 94 ? -13.065 -6.367 -32.716 1.00 79.12 94 GLY A O 1
ATOM 701 N N . PRO A 1 95 ? -12.541 -7.619 -30.910 1.00 76.50 95 PRO A N 1
ATOM 702 C CA . PRO A 1 95 ? -12.901 -6.570 -29.969 1.00 76.50 95 PRO A CA 1
ATOM 703 C C . PRO A 1 95 ? -12.082 -5.310 -30.287 1.00 76.50 95 PRO A C 1
ATOM 705 O O . PRO A 1 95 ? -10.931 -5.430 -30.729 1.00 76.50 95 PRO A O 1
ATOM 708 N N . PRO A 1 96 ? -12.658 -4.108 -30.107 1.00 76.38 96 PRO A N 1
ATOM 709 C CA . PRO A 1 96 ? -11.896 -2.884 -30.280 1.00 76.38 96 PRO A CA 1
ATOM 710 C C . PRO A 1 96 ? -10.623 -2.977 -29.426 1.00 76.38 96 PRO A C 1
ATOM 712 O O . PRO A 1 96 ? -10.682 -3.513 -28.313 1.00 76.38 96 PRO A O 1
ATOM 715 N N . PRO A 1 97 ? -9.470 -2.513 -29.937 1.00 63.94 97 PRO A N 1
ATOM 716 C CA . PRO A 1 97 ? -8.260 -2.465 -29.134 1.00 63.94 97 PRO A CA 1
ATOM 717 C C . PRO A 1 97 ? -8.571 -1.722 -27.827 1.00 63.94 97 PRO A C 1
ATOM 719 O O . PRO A 1 97 ? -9.318 -0.738 -27.872 1.00 63.94 97 PRO A O 1
ATOM 722 N N . PRO A 1 98 ? -8.063 -2.199 -26.674 1.00 60.88 98 PRO A N 1
ATOM 723 C CA . PRO A 1 98 ? -8.289 -1.523 -25.404 1.00 60.88 98 PRO A CA 1
ATOM 724 C C . PRO A 1 98 ? -7.926 -0.046 -25.559 1.00 60.88 98 PRO A C 1
ATOM 726 O O . PRO A 1 98 ? -6.916 0.268 -26.198 1.00 60.88 98 PRO A O 1
ATOM 729 N N . GLU A 1 99 ? -8.779 0.848 -25.039 1.00 66.81 99 GLU A N 1
ATOM 730 C CA . GLU A 1 99 ? -8.508 2.289 -25.054 1.00 66.81 99 GLU A CA 1
ATOM 731 C C . GLU A 1 99 ? -7.067 2.504 -24.586 1.00 66.81 99 GLU A C 1
ATOM 733 O O . GLU A 1 99 ? -6.666 2.005 -23.533 1.00 66.81 99 GLU A O 1
ATOM 738 N N . PHE A 1 100 ? -6.273 3.184 -25.416 1.00 55.31 100 PHE A N 1
ATOM 739 C CA . PHE A 1 100 ? -4.873 3.451 -25.121 1.00 55.31 100 PHE A CA 1
ATOM 740 C C . PHE A 1 100 ? -4.801 4.106 -23.739 1.00 55.31 100 PHE A C 1
ATOM 742 O O . PHE A 1 100 ? -5.488 5.100 -23.499 1.00 55.31 100 PHE A O 1
ATOM 749 N N . TYR A 1 101 ? -4.019 3.524 -22.827 1.00 47.03 101 TYR A N 1
ATOM 750 C CA . TYR A 1 101 ? -3.842 4.077 -21.489 1.00 47.03 101 TYR A CA 1
ATOM 751 C C . TYR A 1 101 ? -3.283 5.495 -21.622 1.00 47.03 101 TYR A C 1
ATOM 753 O O . TYR A 1 101 ? -2.128 5.681 -22.007 1.00 47.03 101 TYR A O 1
ATOM 761 N N . ASP A 1 102 ? -4.127 6.487 -21.349 1.00 61.56 102 ASP A N 1
ATOM 762 C CA . ASP A 1 102 ? -3.730 7.883 -21.257 1.00 61.56 102 ASP A CA 1
ATOM 763 C C . ASP A 1 102 ? -3.309 8.155 -19.804 1.00 61.56 102 ASP A C 1
ATOM 765 O O . ASP A 1 102 ? -4.180 8.266 -18.933 1.00 61.56 102 ASP A O 1
ATOM 769 N N . PRO A 1 103 ? -1.997 8.258 -19.509 1.00 46.22 103 PRO A N 1
ATOM 770 C CA . PRO A 1 103 ? -1.506 8.506 -18.154 1.00 46.22 103 PRO A CA 1
ATOM 771 C C . PRO A 1 103 ? -1.950 9.866 -17.594 1.00 46.22 103 PRO A C 1
ATOM 773 O O . PRO A 1 103 ? -1.785 10.106 -16.399 1.00 46.22 103 PRO A O 1
ATOM 776 N N . TYR A 1 104 ? -2.492 10.754 -18.434 1.00 49.44 104 TYR A N 1
ATOM 777 C CA . TYR A 1 104 ? -2.974 12.076 -18.047 1.00 49.44 104 TYR A CA 1
ATOM 778 C C . TYR A 1 104 ? -4.495 12.150 -17.915 1.00 49.44 104 TYR A C 1
ATOM 780 O O . TYR A 1 104 ? -5.005 13.171 -17.446 1.00 49.44 104 TYR A O 1
ATOM 788 N N . ARG A 1 105 ? -5.236 11.090 -18.276 1.00 54.12 105 ARG A N 1
ATOM 789 C CA . ARG A 1 105 ? -6.676 11.036 -18.017 1.00 54.12 105 ARG A CA 1
ATOM 790 C C . ARG A 1 105 ? -6.863 11.035 -16.498 1.00 54.12 105 ARG A C 1
ATOM 792 O O . ARG A 1 105 ? -6.380 10.109 -15.840 1.00 54.12 105 ARG A O 1
ATOM 799 N N . PRO A 1 106 ? -7.541 12.042 -15.911 1.00 47.59 106 PRO A N 1
ATOM 800 C CA . PRO A 1 106 ? -7.836 12.013 -14.489 1.00 47.59 106 PRO A CA 1
ATOM 801 C C . PRO A 1 106 ? -8.576 10.711 -14.207 1.00 47.59 106 PRO A C 1
ATOM 803 O O . PRO A 1 106 ? -9.559 10.397 -14.886 1.00 47.59 106 PRO A O 1
ATOM 806 N N . SER A 1 107 ? -8.054 9.925 -13.261 1.00 45.91 107 SER A N 1
ATOM 807 C CA . SER A 1 107 ? -8.686 8.665 -12.890 1.00 45.91 107 SER A CA 1
ATOM 808 C C . SER A 1 107 ? -10.161 8.942 -12.599 1.00 45.91 107 SER A C 1
ATOM 810 O O . SER A 1 107 ? -10.449 9.935 -11.915 1.00 45.91 107 SER A O 1
ATOM 812 N N . PRO A 1 108 ? -11.098 8.132 -13.129 1.00 52.03 108 PRO A N 1
ATOM 813 C CA . PRO A 1 108 ? -12.503 8.297 -12.798 1.00 52.03 108 PRO A CA 1
ATOM 814 C C . PRO A 1 108 ? -12.639 8.372 -11.278 1.00 52.03 108 PRO A C 1
ATOM 816 O O . PRO A 1 108 ? -11.933 7.666 -10.552 1.00 52.03 108 PRO A O 1
ATOM 819 N N . ALA A 1 109 ? -13.494 9.281 -10.802 1.00 53.22 109 ALA A N 1
ATOM 820 C CA . ALA A 1 109 ? -13.751 9.409 -9.378 1.00 53.22 109 ALA A CA 1
ATOM 821 C C . ALA A 1 109 ? -14.176 8.035 -8.859 1.00 53.22 109 ALA A C 1
ATOM 823 O O . ALA A 1 109 ? -15.190 7.490 -9.297 1.00 53.22 109 ALA A O 1
ATOM 824 N N . TRP A 1 110 ? -13.354 7.458 -7.986 1.00 44.50 110 TRP A N 1
ATOM 825 C CA . TRP A 1 110 ? -13.602 6.125 -7.469 1.00 44.50 110 TRP A CA 1
ATOM 826 C C . TRP A 1 110 ? -14.962 6.100 -6.773 1.00 44.50 110 TRP A C 1
ATOM 828 O O . TRP A 1 110 ? -15.263 7.036 -6.016 1.00 44.50 110 TRP A O 1
ATOM 838 N N . PRO A 1 111 ? -15.795 5.073 -7.026 1.00 49.94 111 PRO A N 1
ATOM 839 C CA . PRO A 1 111 ? -17.035 4.925 -6.295 1.00 49.94 111 PRO A CA 1
ATOM 840 C C . PRO A 1 111 ? -16.704 4.930 -4.806 1.00 49.94 111 PRO A C 1
ATOM 842 O O . PRO A 1 111 ? -15.755 4.288 -4.354 1.00 49.94 111 PRO A O 1
ATOM 845 N N . ARG A 1 112 ? -17.460 5.727 -4.048 1.00 47.84 112 ARG A N 1
ATOM 846 C CA . ARG A 1 112 ? -17.336 5.727 -2.595 1.00 47.84 112 ARG A CA 1
ATOM 847 C C . ARG A 1 112 ? -17.594 4.285 -2.144 1.00 47.84 112 ARG A C 1
ATOM 849 O O . ARG A 1 112 ? -18.606 3.728 -2.575 1.00 47.84 112 ARG A O 1
ATOM 856 N N . PRO A 1 113 ? -16.720 3.681 -1.325 1.00 50.47 113 PRO A N 1
ATOM 857 C CA . PRO A 1 113 ? -16.950 2.318 -0.888 1.00 50.47 113 PRO A CA 1
ATOM 858 C C . PRO A 1 113 ? -18.286 2.233 -0.153 1.00 50.47 113 PRO A C 1
ATOM 860 O O . PRO A 1 113 ? -18.765 3.252 0.374 1.00 50.47 113 PRO A O 1
ATOM 863 N N . PRO A 1 114 ? -18.869 1.025 -0.072 1.00 55.47 114 PRO A N 1
ATOM 864 C CA . PRO A 1 114 ? -19.984 0.781 0.819 1.00 55.47 114 PRO A CA 1
ATOM 865 C C . PRO A 1 114 ? -19.658 1.385 2.184 1.00 55.47 114 PRO A C 1
ATOM 867 O O . PRO A 1 114 ? -18.558 1.197 2.711 1.00 55.47 114 PRO A O 1
ATOM 870 N N . LEU A 1 115 ? -20.592 2.157 2.742 1.00 56.69 115 LEU A N 1
ATOM 871 C CA . LEU A 1 115 ? -20.497 2.595 4.128 1.00 56.69 115 LEU A CA 1
ATOM 872 C C . LEU A 1 115 ? -20.482 1.326 4.979 1.00 56.69 115 LEU A C 1
ATOM 874 O O . LEU A 1 115 ? -21.538 0.793 5.315 1.00 56.69 115 LEU A O 1
ATOM 878 N N . ILE A 1 116 ? -19.288 0.840 5.319 1.00 56.72 116 ILE A N 1
ATOM 879 C CA . ILE A 1 116 ? -19.107 -0.154 6.368 1.00 56.72 116 ILE A CA 1
ATOM 880 C C . ILE A 1 116 ? -19.472 0.600 7.641 1.00 56.72 116 ILE A C 1
ATOM 882 O O . ILE A 1 116 ? -18.648 1.284 8.249 1.00 56.7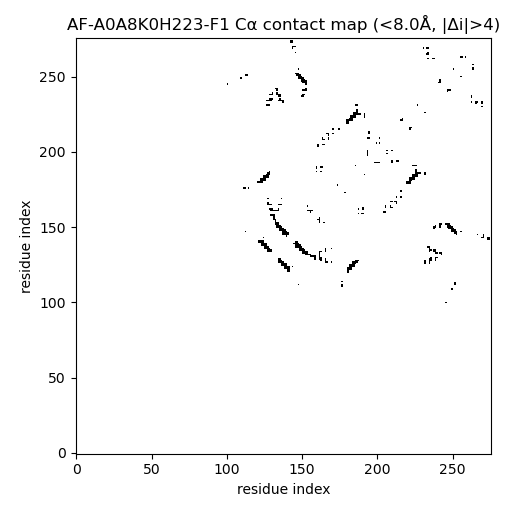2 116 ILE A O 1
ATOM 886 N N . THR A 1 117 ? -20.767 0.621 7.962 1.00 48.41 117 THR A N 1
ATOM 887 C CA . THR A 1 117 ? -21.275 1.330 9.126 1.00 48.41 117 THR A CA 1
ATOM 888 C C . THR A 1 117 ? -20.630 0.686 10.337 1.00 48.41 117 THR A C 1
ATOM 890 O O . THR A 1 117 ? -20.986 -0.428 10.713 1.00 48.41 117 THR A O 1
ATOM 893 N N . SER A 1 118 ? -19.690 1.405 10.942 1.00 43.97 118 SER A N 1
ATOM 894 C CA . SER A 1 118 ? -18.938 1.080 12.155 1.00 43.97 118 SER A CA 1
ATOM 895 C C . SER A 1 118 ? -19.817 1.006 13.412 1.00 43.97 118 SER A C 1
ATOM 897 O O . SER A 1 118 ? -19.409 1.390 14.505 1.00 43.97 118 SER A O 1
ATOM 899 N N . LYS A 1 119 ? -21.052 0.504 13.289 1.00 46.59 119 LYS A N 1
ATOM 900 C CA . LYS A 1 119 ? -21.940 0.241 14.426 1.00 46.59 119 LYS A CA 1
ATOM 901 C C . LYS A 1 119 ? -21.446 -0.906 15.316 1.00 46.59 119 LYS A C 1
ATOM 903 O O . LYS A 1 119 ? -22.008 -1.106 16.385 1.00 46.59 119 LYS A O 1
ATOM 908 N N . GLY A 1 120 ? -20.384 -1.605 14.923 1.00 46.34 120 GLY A N 1
ATOM 909 C CA . GLY A 1 120 ? -19.588 -2.467 15.788 1.00 46.34 120 GLY A CA 1
ATOM 910 C C . GLY A 1 120 ? -18.108 -2.165 15.584 1.00 46.34 120 GLY A C 1
ATOM 911 O O . GLY A 1 120 ? -17.705 -1.778 14.489 1.00 46.34 120 GLY A O 1
ATOM 912 N N . SER A 1 121 ? -17.316 -2.314 16.642 1.00 49.81 121 SER A N 1
ATOM 913 C CA . SER A 1 121 ? -15.856 -2.160 16.682 1.00 49.81 121 SER A CA 1
ATOM 914 C C . SER A 1 121 ? -15.124 -3.221 15.842 1.00 49.81 121 SER A C 1
ATOM 916 O O . SER A 1 121 ? -14.320 -3.984 16.370 1.00 49.81 121 SER A O 1
ATOM 918 N N . SER A 1 122 ? -15.440 -3.334 14.555 1.00 55.84 122 SER A N 1
ATOM 919 C CA . SER A 1 122 ? -14.748 -4.238 13.644 1.00 55.84 122 SER A CA 1
ATOM 920 C C . SER A 1 122 ? -13.431 -3.589 13.243 1.00 55.84 122 SER A C 1
ATOM 922 O O . SER A 1 122 ? -13.405 -2.539 12.598 1.00 55.84 122 SER A O 1
ATOM 924 N N . LYS A 1 123 ? -12.333 -4.203 13.681 1.00 66.44 123 LYS A N 1
ATOM 925 C CA . LYS A 1 123 ? -10.981 -3.855 13.252 1.00 66.44 123 LYS A CA 1
ATOM 926 C C . LYS A 1 123 ? -10.894 -4.113 11.746 1.00 66.44 123 LYS A C 1
ATOM 928 O O . LYS A 1 123 ? -11.191 -5.220 11.312 1.00 66.44 123 LYS A O 1
ATOM 933 N N . LEU A 1 124 ? -10.530 -3.101 10.961 1.00 72.94 124 LEU A N 1
ATOM 934 C CA . LEU A 1 124 ? -10.249 -3.291 9.539 1.00 72.94 124 LEU A CA 1
ATOM 935 C C . LEU A 1 124 ? -8.758 -3.563 9.369 1.00 72.94 124 LEU A C 1
ATOM 937 O O . LEU A 1 124 ? -7.930 -2.751 9.799 1.00 72.94 124 LEU A O 1
ATOM 941 N N . THR A 1 125 ? -8.436 -4.680 8.727 1.00 72.38 125 THR A N 1
ATOM 942 C CA . THR A 1 125 ? -7.061 -5.057 8.392 1.00 72.38 125 THR A CA 1
ATOM 943 C C . THR A 1 125 ? -6.823 -4.761 6.921 1.00 72.38 125 THR A C 1
ATOM 945 O O . THR A 1 125 ? -7.611 -5.151 6.062 1.00 72.38 125 THR A O 1
ATOM 948 N N . TRP A 1 126 ? -5.755 -4.032 6.623 1.00 69.88 126 TRP A N 1
ATOM 949 C CA . TRP A 1 126 ? -5.426 -3.591 5.274 1.00 69.88 126 TRP A CA 1
ATOM 950 C C . TRP A 1 126 ? -4.147 -4.232 4.819 1.00 69.88 126 TRP A C 1
ATOM 952 O O . TRP A 1 126 ? -3.123 -4.109 5.480 1.00 69.88 126 TRP A O 1
ATOM 962 N N . MET A 1 127 ? -4.207 -4.837 3.647 1.00 69.94 127 MET A N 1
ATOM 963 C CA . MET A 1 127 ? -3.060 -5.428 2.997 1.00 69.94 127 MET A CA 1
ATOM 964 C C . MET A 1 127 ? -2.651 -4.537 1.839 1.00 69.94 127 MET A C 1
ATOM 966 O O . MET A 1 127 ? -3.426 -4.308 0.905 1.00 69.94 127 MET A O 1
ATOM 970 N N . LEU A 1 128 ? -1.434 -4.017 1.920 1.00 72.12 128 LEU A N 1
ATOM 971 C CA . LEU A 1 128 ? -0.848 -3.197 0.877 1.00 72.12 128 LEU A CA 1
ATOM 972 C C . LEU A 1 128 ? 0.295 -3.933 0.219 1.00 72.12 128 LEU A C 1
ATOM 974 O O . LEU A 1 128 ? 1.152 -4.517 0.888 1.00 72.12 128 LEU A O 1
ATOM 978 N N . LEU A 1 129 ? 0.311 -3.848 -1.104 1.00 72.62 129 LEU A N 1
ATOM 979 C CA . LEU A 1 129 ? 1.473 -4.229 -1.873 1.00 72.62 129 LEU A CA 1
ATOM 980 C C . LEU A 1 129 ? 1.638 -3.332 -3.087 1.00 72.62 129 LEU A C 1
ATOM 982 O O . LEU A 1 129 ? 0.664 -3.034 -3.787 1.00 72.62 129 LEU A O 1
ATOM 986 N N . SER A 1 130 ? 2.878 -2.968 -3.385 1.00 72.81 130 SER A N 1
ATOM 987 C CA . SER A 1 130 ? 3.241 -2.432 -4.682 1.00 72.81 130 SER A CA 1
ATOM 988 C C . SER A 1 130 ? 4.140 -3.397 -5.459 1.00 72.81 130 SER A C 1
ATOM 990 O O . SER A 1 130 ? 4.919 -4.193 -4.945 1.00 72.81 130 SER A O 1
ATOM 992 N N . SER A 1 131 ? 4.022 -3.314 -6.771 1.00 72.81 131 SER A N 1
ATOM 993 C CA . SER A 1 131 ? 5.073 -3.656 -7.713 1.00 72.81 131 SER A CA 1
ATOM 994 C C . SER A 1 131 ? 5.521 -2.362 -8.388 1.00 72.81 131 SER A C 1
ATOM 996 O O . SER A 1 131 ? 4.802 -1.365 -8.350 1.00 72.81 131 SER A O 1
ATOM 998 N N . ALA A 1 132 ? 6.679 -2.380 -9.052 1.00 75.88 132 ALA A N 1
ATOM 999 C CA . ALA A 1 132 ? 7.388 -1.195 -9.550 1.00 75.88 132 ALA A CA 1
ATOM 1000 C C . ALA A 1 132 ? 6.532 -0.086 -10.214 1.00 75.88 132 ALA A C 1
ATOM 1002 O O . ALA A 1 132 ? 6.947 1.069 -10.206 1.00 75.88 132 ALA A O 1
ATOM 1003 N N . LYS A 1 133 ? 5.374 -0.412 -10.811 1.00 87.00 133 LYS A N 1
ATOM 1004 C CA . LYS A 1 133 ? 4.445 0.559 -11.425 1.00 87.00 133 LYS A CA 1
ATOM 1005 C C . LYS A 1 133 ? 2.963 0.324 -11.106 1.00 87.00 133 LYS A C 1
ATOM 1007 O O . LYS A 1 133 ? 2.097 0.904 -11.756 1.00 87.00 133 LYS A O 1
ATOM 1012 N N . SER A 1 134 ? 2.639 -0.542 -10.153 1.00 91.75 134 SER A N 1
ATOM 1013 C CA . SER A 1 134 ? 1.250 -0.839 -9.792 1.00 91.75 134 SER A CA 1
ATOM 1014 C C . SER A 1 134 ? 1.153 -1.144 -8.317 1.00 91.75 134 SER A C 1
ATOM 1016 O O . SER A 1 134 ? 1.907 -1.980 -7.841 1.00 91.75 134 SER A O 1
ATOM 1018 N N . ALA A 1 135 ? 0.173 -0.574 -7.630 1.00 91.31 135 ALA A N 1
ATOM 1019 C CA . ALA A 1 135 ? -0.198 -1.016 -6.297 1.00 91.31 135 ALA A CA 1
ATOM 1020 C C . ALA A 1 135 ? -1.543 -1.716 -6.289 1.00 91.31 135 ALA A C 1
ATOM 1022 O O . ALA A 1 135 ? -2.390 -1.513 -7.163 1.00 91.31 135 ALA A O 1
ATOM 1023 N N . ALA A 1 136 ? -1.708 -2.525 -5.260 1.00 91.75 136 ALA A N 1
ATOM 1024 C CA . ALA A 1 136 ? -2.944 -3.149 -4.879 1.00 91.75 136 ALA A CA 1
ATOM 1025 C C . ALA A 1 136 ? -3.208 -2.892 -3.405 1.00 91.75 136 ALA A C 1
ATOM 1027 O O . ALA A 1 136 ? -2.299 -2.787 -2.579 1.00 91.75 136 ALA A O 1
ATOM 1028 N N . MET A 1 137 ? -4.488 -2.819 -3.098 1.00 92.19 137 MET A N 1
ATOM 1029 C CA . MET A 1 137 ? -4.995 -2.560 -1.775 1.00 92.19 137 MET A CA 1
ATOM 1030 C C . MET A 1 137 ? -6.140 -3.528 -1.524 1.00 92.19 137 MET A C 1
ATOM 1032 O O . MET A 1 137 ? -7.141 -3.508 -2.240 1.00 92.19 137 MET A O 1
ATOM 1036 N N . GLY A 1 138 ? -5.966 -4.386 -0.526 1.00 90.31 138 GLY A N 1
ATOM 1037 C CA . GLY A 1 138 ? -6.989 -5.302 -0.045 1.00 90.31 138 GLY A CA 1
ATOM 1038 C C . GLY A 1 138 ? -7.479 -4.901 1.333 1.00 90.31 138 GLY A C 1
ATOM 1039 O O . GLY A 1 138 ? -6.701 -4.473 2.186 1.00 90.31 138 GLY A O 1
ATOM 1040 N N . VAL A 1 139 ? -8.780 -5.050 1.537 1.00 91.38 139 VAL A N 1
ATOM 1041 C CA . VAL A 1 139 ? -9.472 -4.711 2.782 1.00 91.38 139 VAL A CA 1
ATOM 1042 C C . VAL A 1 139 ? -10.058 -5.969 3.341 1.00 91.38 139 VAL A C 1
ATOM 1044 O O . VAL A 1 139 ? -10.904 -6.570 2.689 1.00 91.38 139 VAL A O 1
ATOM 1047 N N . GLY A 1 140 ? -9.631 -6.341 4.534 1.00 89.00 140 GLY A N 1
ATOM 1048 C CA . GLY A 1 140 ? -10.201 -7.426 5.306 1.00 89.00 140 GLY A CA 1
ATOM 1049 C C . GLY A 1 140 ? -10.992 -6.908 6.501 1.00 89.00 140 GLY A C 1
ATOM 1050 O O . GLY A 1 140 ? -10.672 -5.857 7.069 1.00 89.00 140 GLY A O 1
ATOM 1051 N N . ASP A 1 141 ? -12.000 -7.667 6.915 1.00 87.50 141 ASP A N 1
ATOM 1052 C CA . ASP A 1 141 ? -12.469 -7.611 8.298 1.00 87.50 141 ASP A CA 1
ATOM 1053 C C . ASP A 1 141 ? -11.501 -8.349 9.247 1.00 87.50 141 ASP A C 1
ATOM 1055 O O . ASP A 1 141 ? -10.482 -8.917 8.843 1.00 87.50 141 ASP A O 1
ATOM 1059 N N . ASP A 1 142 ? -11.831 -8.353 10.535 1.00 83.25 142 ASP A N 1
ATOM 1060 C CA . ASP A 1 142 ? -11.081 -9.033 11.593 1.00 83.25 142 ASP A CA 1
ATOM 1061 C C . ASP A 1 142 ? -11.102 -10.567 11.484 1.00 83.25 142 ASP A C 1
ATOM 1063 O O . ASP A 1 142 ? -10.386 -11.245 12.221 1.00 83.25 142 ASP A O 1
ATOM 1067 N N . LYS A 1 143 ? -11.895 -11.118 10.560 1.00 82.75 143 LYS A N 1
ATOM 1068 C CA . LYS A 1 143 ? -11.997 -12.551 10.260 1.00 82.75 143 LYS A CA 1
ATOM 1069 C C . LYS A 1 143 ? -11.273 -12.926 8.967 1.00 82.75 143 LYS A C 1
ATOM 1071 O O . LYS A 1 143 ? -11.382 -14.068 8.528 1.00 82.75 143 LYS A O 1
ATOM 1076 N N . GLY A 1 144 ? -10.564 -11.982 8.347 1.00 81.38 144 GLY A N 1
ATOM 1077 C CA . GLY A 1 144 ? -9.860 -12.193 7.083 1.00 81.38 144 GLY A CA 1
ATOM 1078 C C . GLY A 1 144 ? -10.764 -12.197 5.854 1.00 81.38 144 GLY A C 1
ATOM 1079 O O . GLY A 1 144 ? -10.295 -12.505 4.758 1.00 81.38 144 GLY A O 1
ATOM 1080 N N . LYS A 1 145 ? -12.050 -11.852 5.983 1.00 85.81 145 LYS A N 1
ATOM 1081 C CA . LYS A 1 145 ? -12.945 -11.745 4.831 1.00 85.81 145 LYS A CA 1
ATOM 1082 C C . LYS A 1 145 ? -12.619 -10.478 4.057 1.00 85.81 145 LYS A C 1
ATOM 1084 O O . LYS A 1 145 ? -12.691 -9.376 4.594 1.00 85.81 145 LYS A O 1
ATOM 1089 N N . VAL A 1 146 ? -12.323 -10.643 2.773 1.00 87.88 146 VAL A N 1
ATOM 1090 C CA . VAL A 1 146 ? -12.051 -9.527 1.866 1.00 87.88 146 VAL A CA 1
ATOM 1091 C C . VAL A 1 146 ? -13.348 -8.756 1.601 1.00 87.88 146 VAL A C 1
ATOM 1093 O O . VAL A 1 146 ? -14.316 -9.321 1.102 1.00 87.88 146 VAL A O 1
ATOM 1096 N N . LEU A 1 147 ? -13.364 -7.471 1.942 1.00 88.94 147 LEU A N 1
ATOM 1097 C CA . LEU A 1 147 ? -14.493 -6.551 1.784 1.00 88.94 147 LEU A CA 1
ATOM 1098 C C . LEU A 1 147 ? -14.344 -5.635 0.569 1.00 88.94 147 LEU A C 1
ATOM 1100 O O . LEU A 1 147 ? -15.330 -5.105 0.060 1.00 88.94 147 LEU A O 1
ATOM 1104 N N . TYR A 1 148 ? -13.108 -5.379 0.149 1.00 89.94 148 TYR A N 1
ATOM 1105 C CA . TYR A 1 148 ? -12.808 -4.482 -0.958 1.00 89.94 148 TYR A CA 1
ATOM 1106 C C . TYR A 1 148 ? -11.414 -4.788 -1.507 1.00 89.94 148 TYR A C 1
ATOM 1108 O O . TYR A 1 148 ? -10.481 -5.064 -0.750 1.00 89.94 148 TYR A O 1
ATOM 1116 N N . LEU A 1 149 ? -11.273 -4.739 -2.827 1.00 91.94 149 LEU A N 1
ATOM 1117 C CA . LEU A 1 149 ? -9.994 -4.808 -3.524 1.00 91.94 149 LEU A CA 1
ATOM 1118 C C . LEU A 1 149 ? -9.920 -3.654 -4.504 1.00 91.94 149 LEU A C 1
ATOM 1120 O O . LEU A 1 149 ? -10.866 -3.404 -5.245 1.00 91.94 149 LEU A O 1
ATOM 1124 N N . ALA A 1 150 ? -8.779 -2.984 -4.551 1.00 93.44 150 ALA A N 1
ATOM 1125 C CA . ALA A 1 150 ? -8.505 -2.006 -5.584 1.00 93.44 150 ALA A CA 1
ATOM 1126 C C . ALA A 1 150 ? -7.070 -2.107 -6.083 1.00 93.44 150 ALA A C 1
ATOM 1128 O O . ALA A 1 150 ? -6.163 -2.487 -5.341 1.00 93.44 150 ALA A O 1
ATOM 1129 N N . SER A 1 151 ? -6.864 -1.708 -7.331 1.00 94.06 151 SER A N 1
ATOM 1130 C CA . SER A 1 151 ? -5.554 -1.513 -7.931 1.00 94.06 151 SER A CA 1
ATOM 1131 C C . SER A 1 151 ? -5.404 -0.094 -8.460 1.00 94.06 151 SER A C 1
ATOM 1133 O O . SER A 1 151 ? -6.378 0.577 -8.809 1.00 94.06 151 SER A O 1
ATOM 1135 N N . LYS A 1 152 ? -4.162 0.374 -8.534 1.00 93.62 152 LYS A N 1
ATOM 1136 C CA . LYS A 1 152 ? -3.812 1.652 -9.152 1.00 93.62 152 LYS A CA 1
ATOM 1137 C C . LYS A 1 152 ? -2.447 1.541 -9.819 1.00 93.62 152 LYS A C 1
ATOM 1139 O O . LYS A 1 152 ? -1.543 0.910 -9.279 1.00 93.62 152 LYS A O 1
ATOM 1144 N N . LEU A 1 153 ? -2.294 2.168 -10.981 1.00 93.19 153 LEU A N 1
ATOM 1145 C CA . LEU A 1 153 ? -1.010 2.285 -11.667 1.00 93.19 153 LEU A CA 1
ATOM 1146 C C . LEU A 1 153 ? -0.299 3.571 -11.236 1.00 93.19 153 LEU A C 1
ATOM 1148 O O . LEU A 1 153 ? -0.934 4.612 -11.060 1.00 93.19 153 LEU A O 1
ATOM 1152 N N . PHE A 1 154 ? 1.020 3.493 -11.082 1.00 90.50 154 PHE A N 1
ATOM 1153 C CA . PHE A 1 154 ? 1.869 4.609 -10.674 1.00 90.50 154 PHE A CA 1
ATOM 1154 C C . PHE A 1 154 ? 3.066 4.741 -11.612 1.00 90.50 154 PHE A C 1
ATOM 1156 O O . PHE A 1 154 ? 3.592 3.759 -12.140 1.00 90.50 154 PHE A O 1
ATOM 1163 N N . THR A 1 155 ? 3.533 5.973 -11.787 1.00 90.31 155 THR A N 1
ATOM 1164 C CA . THR A 1 155 ? 4.814 6.268 -12.428 1.00 90.31 155 THR A CA 1
ATOM 1165 C C . THR A 1 155 ? 5.850 6.531 -11.343 1.00 90.31 155 THR A C 1
ATOM 1167 O O . THR A 1 155 ? 5.952 7.650 -10.848 1.00 90.31 155 THR A O 1
ATOM 1170 N N . CYS A 1 156 ? 6.606 5.503 -10.964 1.00 88.88 156 CYS A N 1
ATOM 1171 C CA . CYS A 1 156 ? 7.626 5.595 -9.920 1.00 88.88 156 CYS A CA 1
ATOM 1172 C C . CYS A 1 156 ? 9.005 5.236 -10.482 1.00 88.88 156 CYS A C 1
ATOM 1174 O O . CYS A 1 156 ? 9.124 4.422 -11.401 1.00 88.88 156 CYS A O 1
ATOM 1176 N N . ASN A 1 157 ? 10.048 5.849 -9.920 1.00 89.06 157 ASN A N 1
ATOM 1177 C CA . ASN A 1 157 ? 11.436 5.627 -10.336 1.00 89.06 157 ASN A CA 1
ATOM 1178 C C . ASN A 1 157 ? 12.147 4.567 -9.486 1.00 89.06 157 ASN A C 1
ATOM 1180 O O . ASN A 1 157 ? 13.200 4.069 -9.882 1.00 89.06 157 ASN A O 1
ATOM 1184 N N . SER A 1 158 ? 11.580 4.212 -8.331 1.00 91.38 158 SER A N 1
ATOM 1185 C CA . SER A 1 158 ? 12.117 3.197 -7.434 1.00 91.38 158 SER A CA 1
ATOM 1186 C C . SER A 1 158 ? 10.996 2.357 -6.809 1.00 91.38 158 SER A C 1
ATOM 1188 O O . SER A 1 158 ? 9.863 2.835 -6.694 1.00 91.38 158 SER A O 1
ATOM 1190 N N . PRO A 1 159 ? 11.290 1.115 -6.379 1.00 90.56 159 PRO A N 1
ATOM 1191 C CA . PRO A 1 159 ? 10.348 0.316 -5.598 1.00 90.56 159 PRO A CA 1
ATOM 1192 C C . PRO A 1 159 ? 9.916 1.007 -4.299 1.00 90.56 159 PRO A C 1
ATOM 1194 O O . PRO A 1 159 ? 8.745 0.953 -3.952 1.00 90.56 159 PRO A O 1
ATOM 1197 N N . PHE A 1 160 ? 10.831 1.705 -3.616 1.00 92.31 160 PHE A N 1
ATOM 1198 C CA . PHE A 1 160 ? 10.518 2.450 -2.394 1.00 92.31 160 PHE A CA 1
ATOM 1199 C C . PHE A 1 160 ? 9.463 3.538 -2.638 1.00 92.31 160 PHE A C 1
ATOM 1201 O O . PHE A 1 160 ? 8.493 3.628 -1.890 1.00 92.31 160 PHE A O 1
ATOM 1208 N N . ASP A 1 161 ? 9.612 4.325 -3.710 1.00 92.06 161 ASP A N 1
ATOM 1209 C CA . ASP A 1 161 ? 8.635 5.363 -4.059 1.00 92.06 161 ASP A CA 1
ATOM 1210 C C . ASP A 1 161 ? 7.279 4.752 -4.445 1.00 92.06 161 ASP A C 1
ATOM 1212 O O . ASP A 1 161 ? 6.241 5.303 -4.092 1.00 92.06 161 ASP A O 1
ATOM 1216 N N . ALA A 1 162 ? 7.274 3.601 -5.132 1.00 90.75 162 ALA A N 1
ATOM 1217 C CA . ALA A 1 162 ? 6.043 2.892 -5.487 1.00 90.75 162 ALA A CA 1
ATOM 1218 C C . ALA A 1 162 ? 5.276 2.412 -4.246 1.00 90.75 162 ALA A C 1
ATOM 1220 O O . ALA A 1 162 ? 4.064 2.607 -4.165 1.00 90.75 162 ALA A O 1
ATOM 1221 N N . GLU A 1 163 ? 5.977 1.851 -3.260 1.00 92.31 163 GLU A N 1
ATOM 1222 C CA . GLU A 1 163 ? 5.389 1.434 -1.982 1.00 92.31 163 GLU A CA 1
ATOM 1223 C C . GLU A 1 163 ? 4.896 2.633 -1.157 1.00 92.31 163 GLU A C 1
ATOM 1225 O O . GLU A 1 163 ? 3.825 2.586 -0.548 1.00 92.31 163 GLU A O 1
ATOM 1230 N N . MET A 1 164 ? 5.649 3.738 -1.154 1.00 93.75 164 MET A N 1
ATOM 1231 C CA . MET A 1 164 ? 5.264 4.957 -0.441 1.00 93.75 164 MET A CA 1
ATOM 1232 C C . MET A 1 164 ? 4.007 5.597 -1.050 1.00 93.75 164 MET A C 1
ATOM 1234 O O . MET A 1 164 ? 3.087 5.972 -0.321 1.00 93.75 164 MET A O 1
ATOM 1238 N N . GLU A 1 165 ? 3.928 5.678 -2.380 1.00 92.44 165 GLU A N 1
ATOM 1239 C CA . GLU A 1 165 ? 2.748 6.159 -3.111 1.00 92.44 165 GLU A CA 1
ATOM 1240 C C . GLU A 1 165 ? 1.541 5.229 -2.939 1.00 92.44 165 GLU A C 1
ATOM 1242 O O . GLU A 1 165 ? 0.419 5.702 -2.741 1.00 92.44 165 GLU A O 1
ATOM 1247 N N . ALA A 1 166 ? 1.762 3.911 -2.946 1.00 92.25 166 ALA A N 1
ATOM 1248 C CA . ALA A 1 166 ? 0.732 2.913 -2.670 1.00 92.25 166 ALA A CA 1
ATOM 1249 C C . ALA A 1 166 ? 0.089 3.131 -1.296 1.00 92.25 166 ALA A C 1
ATOM 1251 O O . ALA A 1 166 ? -1.137 3.209 -1.176 1.00 92.25 166 ALA A O 1
ATOM 1252 N N . LEU A 1 167 ? 0.919 3.272 -0.262 1.00 94.19 167 LEU A N 1
ATOM 1253 C CA . LEU A 1 167 ? 0.462 3.505 1.101 1.00 94.19 167 LEU A CA 1
ATOM 1254 C C . LEU A 1 167 ? -0.193 4.880 1.263 1.00 94.19 167 LEU A C 1
A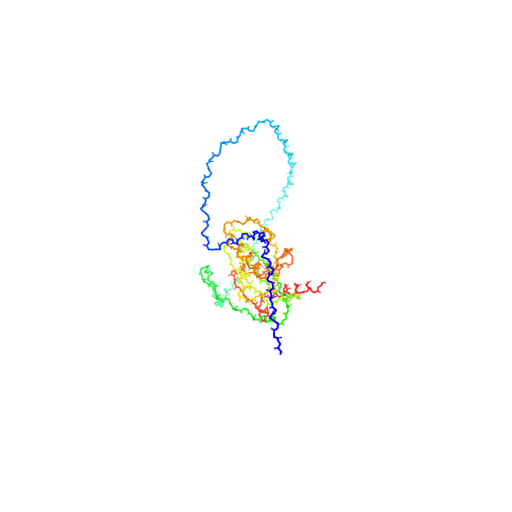TOM 1256 O O . LEU A 1 167 ? -1.239 4.980 1.901 1.00 94.19 167 LEU A O 1
ATOM 1260 N N . SER A 1 168 ? 0.380 5.930 0.670 1.00 94.38 168 SER A N 1
ATOM 1261 C CA . SER A 1 168 ? -0.205 7.276 0.675 1.00 94.38 168 SER A CA 1
ATOM 1262 C C . SER A 1 168 ? -1.608 7.269 0.059 1.00 94.38 168 SER A C 1
ATOM 1264 O O . SER A 1 168 ? -2.561 7.760 0.669 1.00 94.38 168 SER A O 1
ATOM 1266 N N . TRP A 1 169 ? -1.770 6.620 -1.101 1.00 93.38 169 TRP A N 1
ATOM 1267 C CA . TRP A 1 169 ? -3.067 6.436 -1.758 1.00 93.38 169 TRP A CA 1
ATOM 1268 C C . TRP A 1 169 ? -4.072 5.725 -0.850 1.00 93.38 169 TRP A C 1
ATOM 1270 O O . TRP A 1 169 ? -5.202 6.197 -0.694 1.00 93.38 169 TRP A O 1
ATOM 1280 N N . ALA A 1 170 ? -3.656 4.629 -0.224 1.00 93.19 170 ALA A N 1
ATOM 1281 C CA . ALA A 1 170 ? -4.519 3.846 0.641 1.00 93.19 170 ALA A CA 1
ATOM 1282 C C . ALA A 1 170 ? -4.952 4.606 1.900 1.00 93.19 170 ALA A C 1
ATOM 1284 O O . ALA A 1 170 ? -6.128 4.603 2.263 1.00 93.19 170 ALA A O 1
ATOM 1285 N N . ILE A 1 171 ? -4.030 5.329 2.534 1.00 94.50 171 ILE A N 1
ATOM 1286 C CA . ILE A 1 171 ? -4.314 6.183 3.692 1.00 94.50 171 ILE A CA 1
ATOM 1287 C C . ILE A 1 171 ? -5.297 7.290 3.344 1.00 94.50 171 ILE A C 1
ATOM 1289 O O . ILE A 1 171 ? -6.252 7.512 4.087 1.00 94.50 171 ILE A O 1
ATOM 1293 N N . THR A 1 172 ? -5.090 7.977 2.220 1.00 93.31 172 THR A N 1
ATOM 1294 C CA . THR A 1 172 ? -6.022 9.010 1.761 1.00 93.31 172 THR A CA 1
ATOM 1295 C C . THR A 1 172 ? -7.400 8.413 1.508 1.00 93.31 172 THR A C 1
ATOM 1297 O O . THR A 1 172 ? -8.407 9.016 1.877 1.00 93.31 172 THR A O 1
ATOM 1300 N N . TYR A 1 173 ? -7.465 7.211 0.932 1.00 91.06 173 TYR A N 1
ATOM 1301 C CA . TYR A 1 173 ? -8.723 6.495 0.761 1.00 91.06 173 TYR A CA 1
ATOM 1302 C C . TYR A 1 173 ? -9.401 6.209 2.108 1.00 91.06 173 TYR A C 1
ATOM 1304 O O . TYR A 1 173 ? -10.567 6.556 2.290 1.00 91.06 173 TYR A O 1
ATOM 1312 N N . ALA A 1 174 ? -8.665 5.676 3.083 1.00 91.56 174 ALA A N 1
ATOM 1313 C CA . ALA A 1 174 ? -9.171 5.399 4.425 1.00 91.56 174 ALA A CA 1
ATOM 1314 C C . ALA A 1 174 ? -9.643 6.652 5.185 1.00 91.56 174 ALA A C 1
ATOM 1316 O O . ALA A 1 174 ? -10.695 6.617 5.832 1.00 91.56 174 ALA A O 1
ATOM 1317 N N . ASP A 1 175 ? -8.913 7.769 5.082 1.00 92.50 175 ASP A N 1
ATOM 1318 C CA . ASP A 1 175 ? -9.294 9.053 5.693 1.00 92.50 175 ASP A CA 1
ATOM 1319 C C . ASP A 1 175 ? -10.585 9.593 5.065 1.00 92.50 175 ASP A C 1
ATOM 1321 O O . ASP A 1 175 ? -11.510 9.969 5.787 1.00 92.50 175 ASP A O 1
ATOM 1325 N N . ASN A 1 176 ? -10.703 9.531 3.733 1.00 90.44 176 ASN A N 1
ATOM 1326 C CA . ASN A 1 176 ? -11.912 9.929 3.003 1.00 90.44 176 ASN A CA 1
ATOM 1327 C C . ASN A 1 176 ? -13.132 9.067 3.361 1.00 90.44 176 ASN A C 1
ATOM 1329 O O . ASN A 1 176 ? -14.265 9.551 3.329 1.00 90.44 176 ASN A O 1
ATOM 1333 N N . CYS A 1 177 ? -12.909 7.803 3.724 1.00 85.44 177 CYS A N 1
ATOM 1334 C CA . CYS A 1 177 ? -13.956 6.901 4.201 1.00 85.44 177 CYS A CA 1
ATOM 1335 C C . CYS A 1 177 ? -14.301 7.102 5.684 1.00 85.44 177 CYS A C 1
ATOM 1337 O O . CYS A 1 177 ? -15.273 6.525 6.174 1.00 85.44 177 CYS A O 1
ATOM 1339 N N . GLY A 1 178 ? -13.536 7.926 6.407 1.00 90.12 178 GLY A N 1
ATOM 1340 C CA . GLY A 1 178 ? -13.760 8.225 7.818 1.00 90.12 178 GLY A CA 1
ATOM 1341 C C . GLY A 1 178 ? -13.447 7.060 8.758 1.00 90.12 178 GLY A C 1
ATOM 1342 O O . GLY A 1 178 ? -14.028 6.982 9.844 1.00 90.12 178 GLY A O 1
ATOM 1343 N N . TRP A 1 179 ? -12.560 6.140 8.371 1.00 87.44 179 TRP A N 1
ATOM 1344 C CA . TRP A 1 179 ? -12.234 4.985 9.207 1.00 87.44 179 TRP A CA 1
ATOM 1345 C C . TRP A 1 179 ? -11.367 5.358 10.405 1.00 87.44 179 TRP A C 1
ATOM 1347 O O . TRP A 1 179 ? -10.441 6.161 10.321 1.00 87.44 179 TRP A O 1
ATOM 1357 N N . ARG A 1 180 ? -11.676 4.751 11.554 1.00 87.81 180 ARG A N 1
ATOM 1358 C CA . ARG A 1 180 ? -11.017 5.051 12.835 1.00 87.81 180 ARG A CA 1
ATOM 1359 C C . ARG A 1 180 ? -10.116 3.929 13.332 1.00 87.81 180 ARG A C 1
ATOM 1361 O O . ARG A 1 180 ? -9.109 4.209 13.961 1.00 87.81 180 ARG A O 1
ATOM 1368 N N . GLN A 1 181 ? -10.464 2.676 13.053 1.00 88.94 181 GLN A N 1
ATOM 1369 C CA . GLN A 1 181 ? -9.734 1.503 13.534 1.00 88.94 181 GLN A CA 1
ATOM 1370 C C . GLN A 1 181 ? -9.152 0.742 12.348 1.00 88.94 181 GLN A C 1
ATOM 1372 O O . GLN A 1 181 ? -9.779 -0.173 11.820 1.00 88.94 181 GLN A O 1
ATOM 1377 N N . VAL A 1 182 ? -7.965 1.174 11.922 1.00 89.94 182 VAL A N 1
ATOM 1378 C CA . VAL A 1 182 ? -7.250 0.603 10.781 1.00 89.94 182 VAL A CA 1
ATOM 1379 C C . VAL A 1 182 ? -5.911 0.039 11.245 1.00 89.94 182 VAL A C 1
ATOM 1381 O O . VAL A 1 182 ? -5.125 0.730 11.905 1.00 89.94 182 VAL A O 1
ATOM 1384 N N . GLU A 1 183 ? -5.664 -1.221 10.902 1.00 93.00 183 GLU A N 1
ATOM 1385 C CA . GLU A 1 183 ? -4.350 -1.850 10.979 1.00 93.00 183 GLU A CA 1
ATOM 1386 C C . GLU A 1 183 ? -3.819 -2.068 9.565 1.00 93.00 183 GLU A C 1
ATOM 1388 O O . GLU A 1 183 ? -4.440 -2.741 8.749 1.00 93.00 183 GLU A O 1
ATOM 1393 N N . TRP A 1 184 ? -2.678 -1.458 9.283 1.00 93.94 184 TRP A N 1
ATOM 1394 C CA . TRP A 1 184 ? -1.985 -1.530 8.010 1.00 93.94 184 TRP A CA 1
ATOM 1395 C C . TRP A 1 184 ? -0.948 -2.649 8.045 1.00 93.94 184 TRP A C 1
ATOM 1397 O O . TRP A 1 184 ? -0.141 -2.742 8.973 1.00 93.94 184 TRP A O 1
ATOM 1407 N N . GLU A 1 185 ? -0.929 -3.465 7.005 1.00 92.31 185 GLU A N 1
ATOM 1408 C CA . GLU A 1 185 ? 0.019 -4.548 6.800 1.00 92.31 185 GLU A CA 1
ATOM 1409 C C . GLU A 1 185 ? 0.741 -4.334 5.468 1.00 92.31 185 GLU A C 1
ATOM 1411 O O . GLU A 1 185 ? 0.121 -4.137 4.422 1.00 92.31 185 GLU A O 1
ATOM 1416 N N . SER A 1 186 ? 2.071 -4.348 5.507 1.00 90.69 186 SER A N 1
ATOM 1417 C CA . SER A 1 186 ? 2.917 -4.164 4.325 1.00 90.69 186 SER A CA 1
ATOM 1418 C C . SER A 1 186 ? 4.136 -5.075 4.405 1.00 90.69 186 SER A C 1
ATOM 1420 O O . SER A 1 186 ? 4.688 -5.295 5.486 1.00 90.69 186 SER A O 1
ATOM 1422 N N . ASP A 1 187 ? 4.579 -5.592 3.261 1.00 91.50 187 ASP A N 1
ATOM 1423 C CA . ASP A 1 187 ? 5.829 -6.347 3.151 1.00 91.50 187 ASP A CA 1
ATOM 1424 C C . ASP A 1 187 ? 7.047 -5.456 2.853 1.00 91.50 187 ASP A C 1
ATOM 1426 O O . ASP A 1 187 ? 8.197 -5.909 2.948 1.00 91.50 187 ASP A O 1
ATOM 1430 N N . ALA A 1 188 ? 6.816 -4.168 2.586 1.00 92.31 188 ALA A N 1
ATOM 1431 C CA . ALA A 1 188 ? 7.829 -3.167 2.294 1.00 92.31 188 ALA A CA 1
ATOM 1432 C C . ALA A 1 188 ? 8.551 -2.720 3.572 1.00 92.31 188 ALA A C 1
ATOM 1434 O O . ALA A 1 188 ? 8.245 -1.693 4.182 1.00 92.31 188 ALA A O 1
ATOM 1435 N N . LYS A 1 189 ? 9.550 -3.505 3.985 1.00 93.75 189 LYS A N 1
ATOM 1436 C CA . LYS A 1 189 ? 10.331 -3.267 5.210 1.00 93.75 189 LYS A CA 1
ATOM 1437 C C . LYS A 1 189 ? 10.911 -1.852 5.293 1.00 93.75 189 LYS A C 1
ATOM 1439 O O . LYS A 1 189 ? 10.885 -1.259 6.365 1.00 93.75 189 LYS A O 1
ATOM 1444 N N . GLU A 1 190 ? 11.414 -1.317 4.183 1.00 94.38 190 GLU A N 1
ATOM 1445 C CA . GLU A 1 190 ? 11.999 0.030 4.131 1.00 94.38 190 GLU A CA 1
ATOM 1446 C C . GLU A 1 190 ? 10.950 1.121 4.374 1.00 94.38 190 GLU A C 1
ATOM 1448 O O . GLU A 1 190 ? 11.199 2.053 5.133 1.00 94.38 190 GLU A O 1
ATOM 1453 N N . VAL A 1 191 ? 9.751 0.976 3.801 1.00 94.31 191 VAL A N 1
ATOM 1454 C CA . VAL A 1 191 ? 8.632 1.901 4.033 1.00 94.31 191 VAL A CA 1
ATOM 1455 C C . VAL A 1 191 ? 8.155 1.811 5.478 1.00 94.31 191 VAL A C 1
ATOM 1457 O O . VAL A 1 191 ? 8.008 2.837 6.138 1.00 94.31 191 VAL A O 1
ATO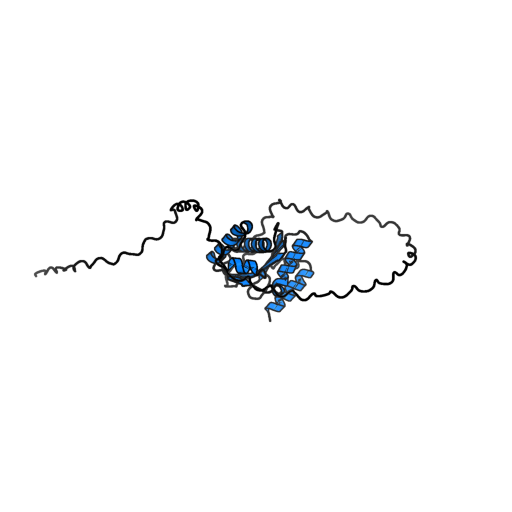M 1460 N N . PHE A 1 192 ? 8.008 0.598 6.017 1.00 94.75 192 PHE A N 1
ATOM 1461 C CA . PHE A 1 192 ? 7.701 0.397 7.435 1.00 94.75 192 PHE A CA 1
ATOM 1462 C C . PHE A 1 192 ? 8.728 1.088 8.345 1.00 94.75 192 PHE A C 1
ATOM 1464 O O . PHE A 1 192 ? 8.353 1.792 9.284 1.00 94.75 192 PHE A O 1
ATOM 1471 N N . GLN A 1 193 ? 10.021 0.924 8.057 1.00 95.50 193 GLN A N 1
ATOM 1472 C CA . GLN A 1 193 ? 11.095 1.572 8.809 1.00 95.50 193 GLN A CA 1
ATOM 1473 C C . GLN A 1 193 ? 11.037 3.093 8.685 1.00 95.50 193 GLN A C 1
ATOM 1475 O O . GLN A 1 193 ? 11.153 3.762 9.701 1.00 95.50 193 GLN A O 1
ATOM 1480 N N . ALA A 1 194 ? 10.795 3.639 7.492 1.00 95.00 194 ALA A N 1
ATOM 1481 C CA . ALA A 1 194 ? 10.667 5.081 7.291 1.00 95.00 194 ALA A CA 1
ATOM 1482 C C . ALA A 1 194 ? 9.481 5.673 8.071 1.00 95.00 194 ALA A C 1
ATOM 1484 O O . ALA A 1 194 ? 9.584 6.757 8.633 1.00 95.00 194 ALA A O 1
ATOM 1485 N N . ILE A 1 195 ? 8.353 4.965 8.160 1.00 95.31 195 ILE A N 1
ATOM 1486 C CA . ILE A 1 195 ? 7.181 5.439 8.916 1.00 95.31 195 ILE A CA 1
ATOM 1487 C C . ILE A 1 195 ? 7.434 5.393 10.421 1.00 95.31 195 ILE A C 1
ATOM 1489 O O . ILE A 1 195 ? 7.017 6.303 11.135 1.00 95.31 195 ILE A O 1
ATOM 1493 N N . THR A 1 196 ? 8.075 4.323 10.896 1.00 95.06 196 THR A N 1
ATOM 1494 C CA . THR A 1 196 ? 8.252 4.053 12.331 1.00 95.06 196 THR A CA 1
ATOM 1495 C C . THR A 1 196 ? 9.487 4.711 12.934 1.00 95.06 196 THR A C 1
ATOM 1497 O O . THR A 1 196 ? 9.514 4.944 14.142 1.00 95.06 196 THR A O 1
ATOM 1500 N N . SER A 1 197 ? 10.505 5.021 12.131 1.00 93.75 197 SER A N 1
ATOM 1501 C CA . SER A 1 197 ? 11.649 5.807 12.578 1.00 93.75 197 SER A CA 1
ATOM 1502 C C . SER A 1 197 ? 11.268 7.285 12.696 1.00 93.75 197 SER A C 1
ATOM 1504 O O . SER A 1 197 ? 10.426 7.792 11.959 1.00 93.75 197 SER A O 1
ATOM 1506 N N . ASN A 1 198 ? 11.932 7.996 13.608 1.00 87.94 198 ASN A N 1
ATOM 1507 C CA . ASN A 1 198 ? 11.906 9.463 13.651 1.00 87.94 198 ASN A CA 1
ATOM 1508 C C . ASN A 1 198 ? 12.940 10.085 12.698 1.00 87.94 198 ASN A C 1
ATOM 1510 O O . ASN A 1 198 ? 13.121 11.298 12.692 1.00 87.94 198 ASN A O 1
ATOM 1514 N N . GLU A 1 199 ? 13.658 9.259 11.939 1.00 89.88 199 GLU A N 1
ATOM 1515 C CA . GLU A 1 199 ? 14.684 9.718 11.015 1.00 89.88 199 GLU A CA 1
ATOM 1516 C C . GLU A 1 199 ? 14.052 10.020 9.658 1.00 89.88 199 GLU A C 1
ATOM 1518 O O . GLU A 1 199 ? 13.214 9.266 9.153 1.00 89.88 199 GLU A O 1
ATOM 1523 N N . ASP A 1 200 ? 14.471 11.123 9.049 1.00 82.12 200 ASP A N 1
ATOM 1524 C CA . ASP A 1 200 ? 14.066 11.481 7.696 1.00 82.12 200 ASP A CA 1
ATOM 1525 C C . ASP A 1 200 ? 14.986 10.771 6.699 1.00 82.12 200 ASP A C 1
ATOM 1527 O O . ASP A 1 200 ? 15.913 11.346 6.136 1.00 82.12 200 ASP A O 1
ATOM 1531 N N . SER A 1 201 ? 14.747 9.470 6.525 1.00 81.19 201 SER A N 1
ATOM 1532 C CA . SER A 1 201 ? 15.479 8.625 5.574 1.00 81.19 201 SER A CA 1
ATOM 1533 C C . SER A 1 201 ? 14.915 8.682 4.149 1.00 81.19 201 SER A C 1
ATOM 1535 O O . SER A 1 201 ? 15.530 8.153 3.223 1.00 81.19 201 SER A O 1
ATOM 1537 N N . ALA A 1 202 ? 13.753 9.313 3.951 1.00 84.12 202 ALA A N 1
ATOM 1538 C CA . ALA A 1 202 ? 13.126 9.425 2.640 1.00 84.12 202 ALA A CA 1
ATOM 1539 C C . ALA A 1 202 ? 13.803 10.496 1.774 1.00 84.12 202 ALA A C 1
ATOM 1541 O O . ALA A 1 202 ? 14.108 11.599 2.227 1.00 84.12 202 ALA A O 1
ATOM 1542 N N . GLY A 1 203 ? 13.971 10.189 0.487 1.00 88.62 203 GLY A N 1
ATOM 1543 C CA . GLY A 1 203 ? 14.350 11.192 -0.504 1.00 88.62 203 GLY A CA 1
ATOM 1544 C C . GLY A 1 203 ? 13.284 12.285 -0.646 1.00 88.62 203 GLY A C 1
ATOM 1545 O O . GLY A 1 203 ? 12.118 12.084 -0.307 1.00 88.62 203 GLY A O 1
ATOM 1546 N N . TRP A 1 204 ? 13.677 13.434 -1.208 1.00 89.06 204 TRP A N 1
ATOM 1547 C CA . TRP A 1 204 ? 12.809 14.614 -1.353 1.00 89.06 204 TRP A CA 1
ATOM 1548 C C . TRP A 1 204 ? 11.453 14.303 -2.013 1.00 89.06 204 TRP A C 1
ATOM 1550 O O . TRP A 1 204 ? 10.435 14.862 -1.616 1.00 89.06 204 TRP A O 1
ATOM 1560 N N . TYR A 1 205 ? 11.438 13.387 -2.989 1.00 88.19 205 TYR A N 1
ATOM 1561 C CA . TYR A 1 205 ? 10.242 13.003 -3.740 1.00 88.19 205 TYR A CA 1
ATOM 1562 C C . TYR A 1 205 ? 9.184 12.352 -2.836 1.00 88.19 205 TYR A C 1
ATOM 1564 O O . TYR A 1 205 ? 8.016 12.724 -2.865 1.00 88.19 205 TYR A O 1
ATOM 1572 N N . SER A 1 206 ? 9.623 11.443 -1.965 1.00 92.00 206 SER A N 1
ATOM 1573 C CA . SER A 1 206 ? 8.765 10.689 -1.047 1.00 92.00 206 SER A CA 1
ATOM 1574 C C . SER A 1 206 ? 8.534 11.397 0.295 1.00 92.00 206 SER A C 1
ATOM 1576 O O . SER A 1 206 ? 7.734 10.932 1.106 1.00 92.00 206 SER A O 1
ATOM 1578 N N . TYR A 1 207 ? 9.193 12.535 0.545 1.00 92.88 207 TYR A N 1
ATOM 1579 C CA . TYR A 1 207 ? 9.094 13.266 1.812 1.00 92.88 207 TYR A CA 1
ATOM 1580 C C . TYR A 1 207 ? 7.663 13.740 2.104 1.00 92.88 207 TYR A C 1
ATOM 1582 O O . TYR A 1 207 ? 7.141 13.517 3.194 1.00 92.88 207 TYR A O 1
ATOM 1590 N N . HIS A 1 208 ? 6.984 14.329 1.113 1.00 92.00 208 HIS A N 1
ATOM 1591 C CA . HIS A 1 208 ? 5.603 14.791 1.280 1.00 92.00 208 HIS A CA 1
ATOM 1592 C C . HIS A 1 208 ? 4.633 13.642 1.578 1.00 92.00 208 HIS A C 1
ATOM 1594 O O . HIS A 1 208 ? 3.780 13.776 2.460 1.00 92.00 208 HIS A O 1
ATOM 1600 N N . ALA A 1 209 ? 4.787 12.512 0.881 1.00 93.25 209 ALA A N 1
ATOM 1601 C CA . ALA A 1 209 ? 4.007 11.309 1.140 1.00 93.25 209 ALA A CA 1
ATOM 1602 C C . ALA A 1 209 ? 4.260 10.799 2.566 1.00 93.25 209 ALA A C 1
ATOM 1604 O O . ALA A 1 209 ? 3.306 10.597 3.315 1.00 93.25 209 ALA A O 1
ATOM 1605 N N . LEU A 1 210 ? 5.525 10.698 2.988 1.00 95.50 210 LEU A N 1
ATOM 1606 C CA . LEU A 1 210 ? 5.899 10.256 4.332 1.00 95.50 210 LEU A CA 1
ATOM 1607 C C . LEU A 1 210 ? 5.314 11.155 5.433 1.00 95.50 210 LEU A C 1
ATOM 1609 O O . LEU A 1 210 ? 4.743 10.646 6.399 1.00 95.50 210 LEU A O 1
ATOM 1613 N N . CYS A 1 211 ? 5.402 12.481 5.291 1.00 94.75 211 CYS A N 1
ATOM 1614 C CA . CYS A 1 211 ? 4.801 13.421 6.241 1.00 94.75 211 CYS A CA 1
ATOM 1615 C C . CYS A 1 211 ? 3.280 13.255 6.322 1.00 94.75 211 CYS A C 1
ATOM 1617 O O . CYS A 1 211 ? 2.721 13.222 7.419 1.00 94.75 211 CYS A O 1
ATOM 1619 N N . ASN A 1 212 ? 2.604 13.121 5.176 1.00 94.81 212 ASN A N 1
ATOM 1620 C CA . ASN A 1 212 ? 1.160 12.897 5.132 1.00 94.81 212 ASN A CA 1
ATOM 1621 C C . ASN A 1 212 ? 0.768 11.577 5.814 1.00 94.81 212 ASN A C 1
ATOM 1623 O O . ASN A 1 212 ? -0.157 11.550 6.629 1.00 94.81 212 ASN A O 1
ATOM 1627 N N . ILE A 1 213 ? 1.513 10.504 5.536 1.00 95.75 213 ILE A N 1
ATOM 1628 C CA . ILE A 1 213 ? 1.336 9.190 6.156 1.00 95.75 213 ILE A CA 1
ATOM 1629 C C . I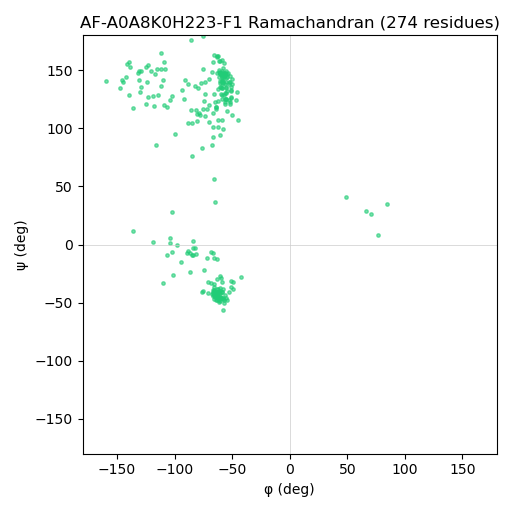LE A 1 213 ? 1.482 9.312 7.679 1.00 95.75 213 ILE A C 1
ATOM 1631 O O . ILE A 1 213 ? 0.533 9.010 8.404 1.00 95.75 213 ILE A O 1
ATOM 1635 N N . ARG A 1 214 ? 2.612 9.831 8.181 1.00 96.44 214 ARG A N 1
ATOM 1636 C CA . ARG A 1 214 ? 2.861 10.007 9.626 1.00 96.44 214 ARG A CA 1
ATOM 1637 C C . ARG A 1 214 ? 1.765 10.849 10.298 1.00 96.44 214 ARG A C 1
ATOM 1639 O O . ARG A 1 214 ? 1.261 10.464 11.353 1.00 96.44 214 ARG A O 1
ATOM 1646 N N . ASN A 1 215 ? 1.332 11.942 9.664 1.00 96.19 215 ASN A N 1
ATOM 1647 C CA . ASN A 1 215 ? 0.250 12.788 10.175 1.00 96.19 215 ASN A CA 1
ATOM 1648 C C . ASN A 1 215 ? -1.085 12.039 10.276 1.00 96.19 215 ASN A C 1
ATOM 1650 O O . ASN A 1 215 ? -1.793 12.197 11.270 1.00 96.19 215 ASN A O 1
ATOM 1654 N N . CYS A 1 216 ? -1.434 11.206 9.293 1.00 95.62 216 CYS A N 1
ATOM 1655 C CA . CYS A 1 216 ? -2.655 10.398 9.340 1.00 95.62 216 CYS A CA 1
ATOM 1656 C C . CYS A 1 216 ? -2.597 9.332 10.439 1.00 95.62 216 CYS A C 1
ATOM 1658 O O . CYS A 1 216 ? -3.566 9.161 11.180 1.00 95.62 216 CYS A O 1
ATOM 1660 N N . PHE A 1 217 ? -1.452 8.665 10.594 1.00 95.25 217 PHE A N 1
ATOM 1661 C CA . PHE A 1 217 ? -1.225 7.712 11.681 1.00 95.25 217 PHE A CA 1
ATOM 1662 C C . PHE A 1 217 ? -1.394 8.365 13.053 1.00 95.25 217 PHE A C 1
ATOM 1664 O O . PHE A 1 217 ? -2.111 7.832 13.900 1.00 95.25 217 PHE A O 1
ATOM 1671 N N . PHE A 1 218 ? -0.812 9.551 13.246 1.00 95.75 218 PHE A N 1
ATOM 1672 C CA . PHE A 1 218 ? -0.966 10.327 14.475 1.00 95.75 218 PHE A CA 1
ATOM 1673 C C . PHE A 1 218 ? -2.418 10.780 14.699 1.00 95.75 218 PHE A C 1
ATOM 1675 O O . PHE A 1 218 ? -2.965 10.584 15.782 1.00 95.75 218 PHE A O 1
ATOM 1682 N N . LYS A 1 219 ? -3.069 11.334 13.666 1.00 95.94 219 LYS A N 1
ATOM 1683 C CA . LYS A 1 219 ? -4.454 11.841 13.707 1.00 95.94 219 LYS A CA 1
ATOM 1684 C C . LYS A 1 219 ? -5.465 10.767 14.109 1.00 95.94 219 LYS A C 1
ATOM 1686 O O . LYS A 1 219 ? -6.400 11.070 14.847 1.00 95.94 219 LYS A O 1
ATOM 1691 N N . HIS A 1 220 ? -5.316 9.542 13.603 1.00 93.75 220 HIS A N 1
ATOM 1692 C CA . HIS A 1 220 ? -6.313 8.479 13.794 1.00 93.75 220 HIS A CA 1
ATOM 1693 C C . HIS A 1 220 ? -5.901 7.383 14.777 1.00 93.75 220 HIS A C 1
ATOM 1695 O O . HIS A 1 220 ? -6.732 6.547 15.122 1.00 93.75 220 HIS A O 1
ATOM 1701 N N . GLY A 1 221 ? -4.645 7.355 15.227 1.00 94.44 221 GLY A N 1
ATOM 1702 C CA . GLY A 1 221 ? -4.129 6.264 16.058 1.00 94.44 221 GLY A CA 1
ATOM 1703 C C . GLY A 1 221 ? -4.064 4.924 15.317 1.00 94.44 221 GLY A C 1
ATOM 1704 O O . GLY A 1 221 ? -4.215 3.867 15.935 1.00 94.44 221 GLY A O 1
ATOM 1705 N N . TRP A 1 222 ? -3.884 4.957 13.993 1.00 94.88 222 TRP A N 1
ATOM 1706 C CA . TRP A 1 222 ? -3.723 3.752 13.180 1.00 94.88 222 TRP A CA 1
ATOM 1707 C C . TRP A 1 222 ? -2.417 3.030 13.506 1.00 94.88 222 TRP A C 1
ATOM 1709 O O . TRP A 1 222 ? -1.462 3.618 14.016 1.00 94.88 222 TRP A O 1
ATOM 1719 N N . ARG A 1 223 ? -2.375 1.730 13.212 1.00 92.94 223 ARG A N 1
ATOM 1720 C CA . ARG A 1 223 ? -1.199 0.881 13.448 1.00 92.94 223 ARG A CA 1
ATOM 1721 C C . ARG A 1 223 ? -0.676 0.344 12.135 1.00 92.94 223 ARG A C 1
ATOM 1723 O O . ARG A 1 223 ? -1.460 0.103 11.230 1.00 92.94 223 ARG A O 1
ATOM 1730 N N . VAL A 1 224 ? 0.637 0.169 12.035 1.00 93.94 224 VAL A N 1
ATOM 1731 C CA . VAL A 1 224 ? 1.283 -0.475 10.890 1.00 93.94 224 VAL A CA 1
ATOM 1732 C C . VAL A 1 224 ? 2.116 -1.631 11.404 1.00 93.94 224 VAL A C 1
ATOM 1734 O O . VAL A 1 224 ? 2.754 -1.524 12.453 1.00 93.94 224 VAL A O 1
ATOM 1737 N N . SER A 1 225 ? 2.100 -2.737 10.676 1.00 92.81 225 SER A N 1
ATOM 1738 C CA . SER A 1 225 ? 2.934 -3.896 10.942 1.00 92.81 225 SER A CA 1
ATOM 1739 C C . SER A 1 225 ? 3.625 -4.347 9.662 1.00 92.81 225 SER A C 1
ATOM 1741 O O . SER A 1 225 ? 3.051 -4.307 8.572 1.00 92.81 225 SER A O 1
ATOM 1743 N N . TRP A 1 226 ? 4.883 -4.758 9.803 1.00 94.00 226 TRP A N 1
ATOM 1744 C CA . TRP A 1 226 ? 5.585 -5.431 8.724 1.00 94.00 226 TRP A CA 1
ATOM 1745 C C . TRP A 1 226 ? 5.167 -6.898 8.680 1.00 94.00 226 TRP A C 1
ATOM 1747 O O . TRP A 1 226 ? 5.140 -7.577 9.713 1.00 94.00 226 TRP A O 1
ATOM 1757 N N . LYS A 1 227 ? 4.881 -7.391 7.480 1.00 91.19 227 LYS A N 1
ATOM 1758 C CA . LYS A 1 227 ? 4.524 -8.782 7.220 1.00 91.19 227 LYS A CA 1
ATOM 1759 C C . LYS A 1 227 ? 5.437 -9.390 6.167 1.00 91.19 227 LYS A C 1
ATOM 1761 O O . LYS A 1 227 ? 5.984 -8.703 5.315 1.00 91.19 227 LYS A O 1
ATOM 1766 N N . ALA A 1 228 ? 5.620 -10.704 6.216 1.00 88.00 228 ALA A N 1
ATOM 1767 C CA . ALA A 1 228 ? 6.346 -11.390 5.157 1.00 88.00 228 ALA A CA 1
ATOM 1768 C C . ALA A 1 228 ? 5.512 -11.395 3.867 1.00 88.00 228 ALA A C 1
ATOM 1770 O O . ALA A 1 228 ? 4.313 -11.634 3.913 1.00 88.00 228 ALA A O 1
ATOM 1771 N N . ARG A 1 229 ? 6.151 -11.234 2.704 1.00 84.88 229 ARG A N 1
ATOM 1772 C CA . ARG A 1 229 ? 5.471 -11.212 1.394 1.00 84.88 229 ARG A CA 1
ATOM 1773 C C . ARG A 1 229 ? 4.503 -12.376 1.154 1.00 84.88 229 ARG A C 1
ATOM 1775 O O . ARG A 1 229 ? 3.504 -12.194 0.474 1.00 84.88 229 ARG A O 1
ATOM 1782 N N . ILE A 1 230 ? 4.789 -13.554 1.714 1.00 83.44 230 ILE A N 1
ATOM 1783 C CA . ILE A 1 230 ? 3.940 -14.744 1.562 1.00 83.44 230 ILE A CA 1
ATOM 1784 C C . ILE A 1 230 ? 2.517 -14.542 2.093 1.00 83.44 230 ILE A C 1
ATOM 1786 O O . ILE A 1 230 ? 1.608 -15.156 1.554 1.00 83.44 230 ILE A O 1
ATOM 1790 N N . VAL A 1 231 ? 2.322 -13.682 3.099 1.00 82.19 231 VAL A N 1
ATOM 1791 C CA . VAL A 1 231 ? 0.978 -13.376 3.611 1.00 82.19 231 VAL A CA 1
ATOM 1792 C C . VAL A 1 231 ? 0.299 -12.251 2.834 1.00 82.19 231 VAL A C 1
ATOM 1794 O O . VAL A 1 231 ? -0.869 -12.002 3.064 1.00 82.19 231 VAL A O 1
ATOM 1797 N N . ASN A 1 232 ? 1.010 -11.584 1.915 1.00 85.06 232 ASN A N 1
ATOM 1798 C CA . ASN A 1 232 ? 0.460 -10.538 1.053 1.00 85.06 232 ASN A CA 1
ATOM 1799 C C . ASN A 1 232 ? 0.172 -11.050 -0.373 1.00 85.06 232 ASN A C 1
ATOM 1801 O O . ASN A 1 232 ? 0.236 -10.285 -1.342 1.00 85.06 232 ASN A O 1
ATOM 1805 N N . GLY A 1 233 ? -0.117 -12.348 -0.525 1.00 85.56 233 GLY A N 1
ATOM 1806 C CA . GLY A 1 233 ? -0.238 -13.013 -1.824 1.00 85.56 233 GLY A CA 1
ATOM 1807 C C . GLY A 1 233 ? -1.364 -12.444 -2.686 1.00 85.56 233 GLY A C 1
ATOM 1808 O O . GLY A 1 233 ? -1.174 -12.215 -3.884 1.00 85.56 233 GLY A O 1
ATOM 1809 N N . LEU A 1 234 ? -2.511 -12.138 -2.075 1.00 85.94 234 LEU A N 1
ATOM 1810 C CA . LEU A 1 234 ? -3.643 -11.520 -2.773 1.00 85.94 234 LEU A CA 1
ATOM 1811 C C . LEU A 1 234 ? -3.295 -10.143 -3.352 1.00 85.94 234 LEU A C 1
ATOM 1813 O O . LEU A 1 234 ? -3.546 -9.887 -4.531 1.00 85.94 234 LEU A O 1
ATOM 1817 N N . ALA A 1 235 ? -2.699 -9.262 -2.546 1.00 88.25 235 ALA A N 1
ATOM 1818 C CA . ALA A 1 235 ? -2.301 -7.935 -3.008 1.00 88.25 235 ALA A CA 1
ATOM 1819 C C . ALA A 1 235 ? -1.227 -8.027 -4.112 1.00 88.25 235 ALA A C 1
ATOM 1821 O O . ALA A 1 235 ? -1.317 -7.319 -5.114 1.00 88.25 235 ALA A O 1
ATOM 1822 N N . ASP A 1 236 ? -0.277 -8.963 -4.010 1.00 87.62 236 ASP A N 1
ATOM 1823 C CA . ASP A 1 236 ? 0.722 -9.224 -5.062 1.00 87.62 236 ASP A CA 1
ATOM 1824 C C . ASP A 1 236 ? 0.101 -9.650 -6.381 1.00 87.62 236 ASP A C 1
ATOM 1826 O O . ASP A 1 236 ? 0.435 -9.114 -7.442 1.00 87.62 236 ASP A O 1
ATOM 1830 N N . MET A 1 237 ? -0.852 -10.573 -6.323 1.00 87.62 237 MET A N 1
ATOM 1831 C CA . MET A 1 237 ? -1.577 -11.019 -7.503 1.00 87.62 237 MET A CA 1
ATOM 1832 C C . MET A 1 237 ? -2.347 -9.872 -8.163 1.00 87.62 237 MET A C 1
ATOM 1834 O O . MET A 1 237 ? -2.253 -9.698 -9.379 1.00 87.62 237 MET A O 1
ATOM 1838 N N . VAL A 1 238 ? -3.065 -9.064 -7.377 1.00 89.62 238 VAL A N 1
ATOM 1839 C CA . VAL A 1 238 ? -3.813 -7.895 -7.869 1.00 89.62 238 VAL A CA 1
ATOM 1840 C C . VAL A 1 238 ? -2.882 -6.863 -8.493 1.00 89.62 238 VAL A C 1
ATOM 1842 O O . VAL A 1 238 ? -3.160 -6.386 -9.596 1.00 89.62 238 VAL A O 1
ATOM 1845 N N . ALA A 1 239 ? -1.751 -6.559 -7.856 1.00 90.25 239 ALA A N 1
ATOM 1846 C CA . ALA A 1 239 ? -0.786 -5.595 -8.376 1.00 90.25 239 ALA A CA 1
ATOM 1847 C C . ALA A 1 239 ? -0.167 -6.083 -9.693 1.00 90.25 239 ALA A C 1
ATOM 1849 O O . ALA A 1 239 ? -0.080 -5.322 -10.657 1.00 90.25 239 ALA A O 1
ATOM 1850 N N . LYS A 1 240 ? 0.207 -7.365 -9.773 1.00 89.75 240 LYS A N 1
ATOM 1851 C CA . LYS A 1 240 ? 0.747 -7.979 -10.996 1.00 89.75 240 LYS A CA 1
ATOM 1852 C C . LYS A 1 240 ? -0.274 -8.011 -12.119 1.00 89.75 240 LYS A C 1
ATOM 1854 O O . LYS A 1 240 ? 0.058 -7.643 -13.239 1.00 89.75 240 LYS A O 1
ATOM 1859 N N . PHE A 1 241 ? -1.510 -8.412 -11.836 1.00 88.62 241 PHE A N 1
ATOM 1860 C CA . PHE A 1 241 ? -2.569 -8.437 -12.840 1.00 88.62 241 PHE A CA 1
ATOM 1861 C C . PHE A 1 241 ? -2.864 -7.037 -13.383 1.00 88.62 241 PHE A C 1
ATOM 1863 O O . PHE A 1 241 ? -2.937 -6.856 -14.598 1.00 88.62 241 PHE A O 1
ATOM 1870 N N . SER A 1 242 ? -2.981 -6.053 -12.491 1.00 90.69 242 SER A N 1
ATOM 1871 C CA . SER A 1 242 ? -3.144 -4.635 -12.821 1.00 90.69 242 SER A CA 1
ATOM 1872 C C . SER A 1 242 ? -2.020 -4.151 -13.741 1.00 90.69 242 SER A C 1
ATOM 1874 O O . SER A 1 242 ? -2.278 -3.595 -14.810 1.00 90.69 242 SER A O 1
ATOM 1876 N N . LEU A 1 243 ? -0.768 -4.469 -13.397 1.00 90.06 243 LEU A N 1
ATOM 1877 C CA . LEU A 1 243 ? 0.401 -4.138 -14.209 1.00 90.06 243 LEU A CA 1
ATOM 1878 C C . LEU A 1 243 ? 0.392 -4.831 -15.582 1.00 90.06 243 LEU A C 1
ATOM 1880 O O . LEU A 1 243 ? 0.626 -4.177 -16.596 1.00 90.06 243 LEU A O 1
ATOM 1884 N N . SER A 1 244 ? 0.121 -6.138 -15.633 1.00 90.25 244 SER A N 1
ATOM 1885 C CA . SER A 1 244 ? 0.134 -6.931 -16.871 1.00 90.25 244 SER A CA 1
ATOM 1886 C C . SER A 1 244 ? -0.953 -6.518 -17.858 1.00 90.25 244 SER A C 1
ATOM 1888 O O . SER A 1 244 ? -0.727 -6.569 -19.064 1.00 90.25 244 SER A O 1
ATOM 1890 N N . ASN A 1 245 ? -2.114 -6.097 -17.358 1.00 88.50 245 ASN A N 1
ATOM 1891 C CA . ASN A 1 245 ? -3.248 -5.696 -18.190 1.00 88.50 245 ASN A CA 1
ATOM 1892 C C . ASN A 1 245 ? -3.347 -4.177 -18.371 1.00 88.50 245 ASN A C 1
ATOM 1894 O O . ASN A 1 245 ? -4.254 -3.713 -19.055 1.00 88.50 245 ASN A O 1
ATOM 1898 N N . SER A 1 246 ? -2.437 -3.403 -17.763 1.00 90.62 246 SER A N 1
ATOM 1899 C CA . SER A 1 246 ? -2.517 -1.937 -17.705 1.00 90.62 246 SER A CA 1
ATOM 1900 C C . SER A 1 246 ? -3.902 -1.454 -17.254 1.00 90.62 246 SER A C 1
ATOM 1902 O O . SER A 1 246 ? -4.454 -0.505 -17.810 1.00 90.62 246 SER A O 1
ATOM 1904 N N . CYS A 1 247 ? -4.484 -2.136 -16.263 1.00 88.31 247 CYS A N 1
ATOM 1905 C CA . CYS A 1 247 ? -5.845 -1.887 -15.808 1.00 88.31 247 CYS A CA 1
ATOM 1906 C C . CYS A 1 247 ? -5.880 -1.375 -14.370 1.00 88.31 247 CYS A C 1
ATOM 1908 O O . CYS A 1 247 ? -5.020 -1.665 -13.548 1.00 88.31 247 CYS A O 1
ATOM 1910 N N . VAL A 1 248 ? -6.908 -0.591 -14.081 1.00 91.62 248 VAL A N 1
ATOM 1911 C CA . VAL A 1 248 ? -7.170 0.011 -12.779 1.00 91.62 248 VAL A CA 1
ATOM 1912 C C . VAL A 1 248 ? -8.576 -0.427 -12.404 1.00 91.62 248 VAL A C 1
ATOM 1914 O O . VAL A 1 248 ? -9.506 -0.184 -13.172 1.00 91.62 248 VAL A O 1
ATOM 1917 N N . PHE A 1 249 ? -8.740 -1.117 -11.279 1.00 88.50 249 PHE A N 1
ATOM 1918 C CA . PHE A 1 249 ? -10.055 -1.603 -10.865 1.00 88.50 249 PHE A CA 1
ATOM 1919 C C . PHE A 1 249 ? -10.285 -1.444 -9.370 1.00 88.50 249 PHE A C 1
ATOM 1921 O O . PHE A 1 249 ? -9.347 -1.343 -8.587 1.00 88.50 249 PHE A O 1
ATOM 1928 N N . ALA A 1 250 ? -11.558 -1.412 -8.998 1.00 91.25 250 ALA A N 1
ATOM 1929 C CA . ALA A 1 250 ? -12.032 -1.465 -7.629 1.00 91.25 250 ALA A CA 1
ATOM 1930 C C . ALA A 1 250 ? -13.265 -2.351 -7.612 1.00 91.25 250 ALA A C 1
ATOM 1932 O O . ALA A 1 250 ? -14.182 -2.144 -8.405 1.00 91.25 250 ALA A O 1
ATOM 1933 N N . VAL A 1 251 ? -13.269 -3.324 -6.716 1.00 90.44 251 VAL A N 1
ATOM 1934 C CA . VAL A 1 251 ? -14.388 -4.231 -6.496 1.00 90.44 251 VAL A CA 1
ATOM 1935 C C . VAL A 1 251 ? -14.690 -4.256 -5.008 1.00 90.44 251 VAL A C 1
ATOM 1937 O O . VAL A 1 251 ? -13.787 -4.379 -4.178 1.00 90.44 251 VAL A O 1
ATOM 1940 N N . ASP A 1 252 ? -15.960 -4.089 -4.667 1.00 90.25 252 ASP A N 1
ATOM 1941 C CA . ASP A 1 252 ? -16.437 -4.312 -3.309 1.00 90.25 252 ASP A CA 1
ATOM 1942 C C . ASP A 1 252 ? -16.777 -5.792 -3.090 1.00 90.25 252 ASP A C 1
ATOM 1944 O O . ASP A 1 252 ? -16.692 -6.612 -4.006 1.00 90.25 252 ASP A O 1
ATOM 1948 N N . GLU A 1 253 ? -17.152 -6.132 -1.860 1.00 85.44 253 GLU A N 1
ATOM 1949 C CA . GLU A 1 253 ? -17.561 -7.474 -1.446 1.00 85.44 253 GLU A CA 1
ATOM 1950 C C . GLU A 1 253 ? -18.610 -8.105 -2.380 1.00 85.44 253 GLU A C 1
ATOM 1952 O O . GLU A 1 253 ? -18.544 -9.303 -2.661 1.00 85.44 253 GLU A O 1
ATOM 1957 N N . PHE A 1 254 ? -19.553 -7.304 -2.884 1.00 84.38 254 PHE A N 1
ATOM 1958 C CA . PHE A 1 254 ? -20.633 -7.746 -3.764 1.00 84.38 254 PHE A CA 1
ATOM 1959 C C . PHE A 1 254 ? -20.212 -7.818 -5.234 1.00 84.38 254 PHE A C 1
ATOM 1961 O O . PHE A 1 254 ? -21.004 -8.212 -6.074 1.00 84.38 254 PHE A O 1
ATOM 1968 N N . SER A 1 255 ? -18.989 -7.443 -5.580 1.00 87.19 255 SER A N 1
ATOM 1969 C CA . SER A 1 255 ? -18.468 -7.563 -6.945 1.00 87.19 255 SER A CA 1
ATOM 1970 C C . SER A 1 255 ? -17.253 -8.483 -7.023 1.00 87.19 255 SER A C 1
ATOM 1972 O O . SER A 1 255 ? -16.712 -8.695 -8.105 1.00 87.19 255 SER A O 1
ATOM 1974 N N . LEU A 1 256 ? -16.832 -9.096 -5.910 1.00 83.31 256 LEU A N 1
ATOM 1975 C CA . LEU A 1 256 ? -15.691 -10.018 -5.897 1.00 83.31 256 LEU A CA 1
ATOM 1976 C C . LEU A 1 256 ? -15.881 -11.216 -6.835 1.00 83.31 256 LEU A C 1
ATOM 1978 O O . LEU A 1 256 ? -14.909 -11.684 -7.419 1.00 83.31 256 LEU A O 1
ATOM 1982 N N . TRP A 1 257 ? -17.115 -11.690 -7.024 1.00 83.38 257 TRP A N 1
ATOM 1983 C CA . TRP A 1 257 ? -17.419 -12.801 -7.935 1.00 83.38 257 TRP A CA 1
ATOM 1984 C C . TRP A 1 257 ? 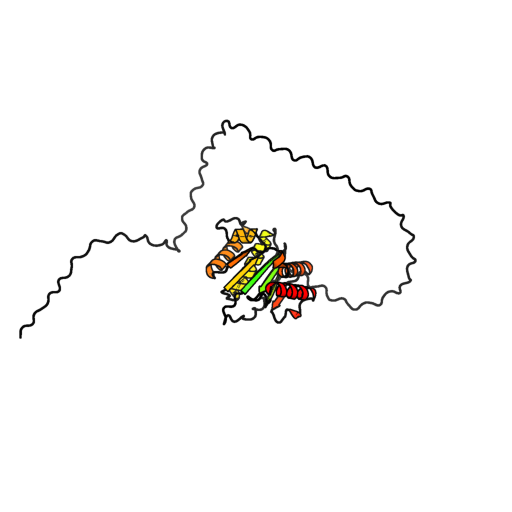-17.300 -12.445 -9.421 1.00 83.38 257 TRP A C 1
ATOM 1986 O O . TRP A 1 257 ? -17.327 -13.341 -10.260 1.00 83.38 257 TRP A O 1
ATOM 1996 N N . GLU A 1 258 ? -17.183 -11.160 -9.760 1.00 85.25 258 GLU A N 1
ATOM 1997 C CA . GLU A 1 258 ? -16.965 -10.698 -11.136 1.00 85.25 258 GLU A CA 1
ATOM 1998 C C . GLU A 1 258 ? -15.479 -10.723 -11.521 1.00 85.25 258 GLU A C 1
ATOM 2000 O O . GLU A 1 258 ? -15.134 -10.547 -12.693 1.00 85.25 258 GLU A O 1
ATOM 2005 N N . LEU A 1 259 ? -14.583 -10.958 -10.553 1.00 84.25 259 LEU A N 1
ATOM 2006 C CA . LEU A 1 259 ? -13.158 -11.095 -10.822 1.00 84.25 259 LEU A CA 1
ATOM 2007 C C . LEU A 1 259 ? -12.861 -12.374 -11.624 1.00 84.25 259 LEU A C 1
ATOM 2009 O O . LEU A 1 259 ? -13.522 -13.399 -11.440 1.00 84.25 259 LEU A O 1
ATOM 2013 N N . PRO A 1 260 ? -11.819 -12.359 -12.481 1.00 83.75 260 PRO A N 1
ATOM 2014 C CA . PRO A 1 260 ? -11.340 -13.567 -13.142 1.00 83.75 260 PRO A CA 1
ATOM 2015 C C . PRO A 1 260 ? -11.100 -14.708 -12.142 1.00 83.75 260 PRO A C 1
ATOM 2017 O O . PRO A 1 260 ? -10.574 -14.477 -11.057 1.00 83.75 260 PRO A O 1
ATOM 2020 N N . PHE A 1 261 ? -11.419 -15.950 -12.526 1.00 82.00 261 PHE A N 1
ATOM 2021 C CA . PHE A 1 261 ? -11.334 -17.126 -11.642 1.00 82.00 261 PHE A CA 1
ATOM 2022 C C . PHE A 1 261 ? -9.988 -17.287 -10.916 1.00 82.00 261 PHE A C 1
ATOM 2024 O O . PHE A 1 261 ? -9.967 -17.734 -9.774 1.00 82.00 261 PHE A O 1
ATOM 2031 N N . CYS A 1 262 ? -8.877 -16.864 -11.527 1.00 77.00 262 CYS A N 1
ATOM 2032 C CA . CYS A 1 262 ? -7.562 -16.906 -10.886 1.00 77.00 262 CYS A CA 1
ATOM 2033 C C . CYS A 1 262 ? -7.470 -16.065 -9.599 1.00 77.00 262 CYS A C 1
ATOM 2035 O O . CYS A 1 262 ? -6.691 -16.408 -8.714 1.00 77.00 262 CYS A O 1
ATOM 2037 N N . PHE A 1 263 ? -8.270 -15.004 -9.465 1.00 77.06 263 PHE A N 1
ATOM 2038 C CA . PHE A 1 263 ? -8.373 -14.232 -8.228 1.00 77.06 263 PHE A CA 1
ATOM 2039 C C . PHE A 1 263 ? -9.186 -14.947 -7.165 1.00 77.06 263 PHE A C 1
ATOM 2041 O O . PHE A 1 263 ? -8.822 -14.901 -5.994 1.00 77.06 263 PHE A O 1
ATOM 2048 N N . LEU A 1 264 ? -10.279 -15.599 -7.565 1.00 79.75 264 LEU A N 1
ATOM 2049 C CA . LEU A 1 264 ? -11.159 -16.302 -6.639 1.00 79.75 264 LEU A CA 1
ATOM 2050 C C . LEU A 1 264 ? -10.405 -17.416 -5.913 1.00 79.75 264 LEU A C 1
ATOM 2052 O O . LEU A 1 264 ? -10.528 -17.518 -4.697 1.00 79.75 264 LEU A O 1
ATOM 2056 N N . ASP A 1 265 ? -9.554 -18.167 -6.614 1.00 78.25 265 ASP A N 1
ATOM 2057 C CA . ASP A 1 265 ? -8.729 -19.214 -5.997 1.00 78.25 265 ASP A CA 1
ATOM 2058 C C . ASP A 1 265 ? -7.808 -18.655 -4.899 1.00 78.25 265 ASP A C 1
ATOM 2060 O O . ASP A 1 265 ? -7.677 -19.251 -3.827 1.00 78.25 265 ASP A O 1
ATOM 2064 N N . VAL A 1 266 ? -7.207 -17.482 -5.118 1.00 75.94 266 VAL A N 1
ATOM 2065 C CA . VAL A 1 266 ? -6.323 -16.851 -4.125 1.00 75.94 266 VAL A CA 1
ATOM 2066 C C . VAL A 1 266 ? -7.095 -16.205 -2.990 1.00 75.94 266 VAL A C 1
ATOM 2068 O O . VAL A 1 266 ? -6.709 -16.385 -1.840 1.00 75.94 266 VAL A O 1
ATOM 2071 N N . ILE A 1 267 ? -8.210 -15.530 -3.276 1.00 77.31 267 ILE A N 1
ATOM 2072 C CA . ILE A 1 267 ? -9.093 -14.980 -2.239 1.00 77.31 267 ILE A CA 1
ATOM 2073 C C . ILE A 1 267 ? -9.569 -16.104 -1.313 1.00 77.31 267 ILE A C 1
ATOM 2075 O O . ILE A 1 267 ? -9.499 -15.961 -0.095 1.00 77.31 267 ILE A O 1
ATOM 2079 N N . MET A 1 268 ? -10.002 -17.236 -1.874 1.00 77.50 268 MET A N 1
ATOM 2080 C CA . MET A 1 268 ? -10.455 -18.396 -1.102 1.00 77.50 268 MET A CA 1
ATOM 2081 C C . MET A 1 268 ? -9.317 -19.034 -0.295 1.00 77.50 268 MET A C 1
ATOM 2083 O O . MET A 1 268 ? -9.524 -19.428 0.851 1.00 77.50 268 MET A O 1
ATOM 2087 N N . THR A 1 269 ? -8.113 -19.118 -0.869 1.00 76.00 269 THR A N 1
ATOM 2088 C CA . THR A 1 269 ? -6.939 -19.677 -0.181 1.00 76.00 269 THR A CA 1
ATOM 2089 C C . THR A 1 269 ? -6.514 -18.803 0.999 1.00 76.00 269 THR A C 1
ATOM 2091 O O . THR A 1 269 ? -6.315 -19.313 2.097 1.00 76.00 269 THR A O 1
ATOM 2094 N N . GLU A 1 270 ? -6.425 -17.488 0.806 1.00 68.69 270 GLU A N 1
ATOM 2095 C CA . GLU A 1 270 ? -6.046 -16.531 1.856 1.00 68.69 270 GLU A CA 1
ATOM 2096 C C . GLU A 1 270 ? -7.092 -16.487 2.979 1.00 68.69 270 GLU A C 1
ATOM 2098 O O . GLU A 1 270 ? -6.739 -16.526 4.157 1.00 68.69 270 GLU A O 1
ATOM 2103 N N . GLN A 1 271 ? -8.387 -16.519 2.638 1.00 71.25 271 GLN A N 1
ATOM 2104 C CA . GLN A 1 271 ? -9.457 -16.613 3.640 1.00 71.25 271 GLN A CA 1
ATOM 2105 C C . GLN A 1 271 ? -9.349 -17.888 4.486 1.00 71.25 271 GLN A C 1
ATOM 2107 O O . GLN A 1 271 ? -9.585 -17.839 5.691 1.00 71.25 271 GLN A O 1
ATOM 2112 N N . ALA A 1 272 ? -8.946 -19.013 3.888 1.00 64.88 272 ALA A N 1
ATOM 2113 C CA . ALA A 1 272 ? -8.740 -20.260 4.619 1.00 64.88 272 ALA A CA 1
ATOM 2114 C C . ALA A 1 272 ? -7.541 -20.195 5.587 1.00 64.88 272 ALA A C 1
ATOM 2116 O O . ALA A 1 272 ? -7.596 -20.804 6.658 1.00 64.88 272 ALA A O 1
ATOM 2117 N N . PHE A 1 273 ? -6.485 -19.442 5.250 1.00 58.41 273 PHE A N 1
ATOM 2118 C CA . PHE A 1 273 ? -5.304 -19.275 6.107 1.00 58.41 273 PHE A CA 1
ATOM 2119 C C . PHE A 1 273 ? -5.573 -18.434 7.358 1.00 58.41 273 PHE A C 1
ATOM 2121 O O . PHE A 1 273 ? -4.977 -18.710 8.394 1.00 58.41 273 PHE A O 1
ATOM 2128 N N . VAL A 1 274 ? -6.468 -17.444 7.293 1.00 56.91 274 VAL A N 1
ATOM 2129 C CA . VAL A 1 274 ? -6.795 -16.594 8.457 1.00 56.91 274 VAL A CA 1
ATOM 2130 C C . VAL A 1 274 ? -7.669 -17.329 9.485 1.00 56.91 274 VAL A C 1
ATOM 2132 O O . VAL A 1 274 ? -7.677 -16.976 10.662 1.00 56.91 274 VAL A O 1
ATOM 2135 N N . THR A 1 275 ? -8.384 -18.377 9.069 1.00 49.81 275 THR A N 1
ATOM 2136 C CA . THR A 1 275 ? -9.224 -19.198 9.959 1.00 49.81 275 THR A CA 1
ATOM 2137 C C . THR A 1 275 ? -8.488 -20.285 10.757 1.00 49.81 275 THR A C 1
ATOM 2139 O O . THR A 1 275 ? -9.142 -20.963 11.553 1.00 49.81 275 THR A O 1
ATOM 2142 N N . LEU A 1 276 ? -7.177 -20.473 10.562 1.00 43.75 276 LEU A N 1
ATOM 2143 C CA . LEU A 1 276 ? -6.351 -21.483 11.249 1.00 43.75 276 LEU A CA 1
ATOM 2144 C C . LEU A 1 276 ? -5.465 -20.860 12.335 1.00 43.75 276 LEU A C 1
ATOM 2146 O O . LEU A 1 276 ? -5.352 -21.497 13.409 1.00 43.75 276 LEU A O 1
#

Radius of gyration: 32.98 Å; Cα contacts (8 Å, |Δi|>4): 290; chains: 1; bounding box: 82×78×120 Å

Nearest PDB structures (foldseek):
  4e19-assembly2_B  TM=8.421E-01  e=3.848E-07  Halobacterium salinarum NRC-1
  3hst-assembly2_B  TM=8.498E-01  e=2.154E-05  Mycobacterium tuberculosis
  2ehg-assembly1_A  TM=7.277E-01  e=2.794E-06  Sulfurisphaera tokodaii str. 7
  3hst-assembly4_D  TM=8.522E-01  e=8.574E-05  Mycobacterium tuberculosis
  3aly-assembly1_A  TM=7.307E-01  e=9.288E-06  Sulfurisphaera tokodaii str. 7

Solvent-accessible surface area (backbone atoms only — not comparable to full-atom values): 17692 Å² total; per-residue (Å²): 138,84,85,82,81,82,81,79,80,76,80,79,84,74,80,86,72,80,85,73,80,80,79,78,81,65,91,80,58,76,77,77,78,78,78,76,78,81,72,82,67,81,76,78,77,81,87,81,80,74,80,76,78,79,79,76,82,75,76,77,83,78,75,76,79,79,80,79,80,81,76,82,81,71,79,83,73,81,79,76,85,78,76,90,71,74,80,75,75,85,70,77,84,71,78,78,76,76,78,76,84,56,93,78,58,76,73,74,82,71,78,78,70,80,81,77,71,72,88,54,94,68,46,32,38,33,40,44,30,50,42,57,45,12,19,12,40,32,32,23,41,80,69,41,49,66,48,34,40,36,33,42,72,49,94,45,95,39,60,68,50,21,41,44,50,39,50,36,54,50,51,53,51,42,57,75,69,65,65,58,55,44,38,40,34,32,50,55,57,68,58,52,48,47,67,72,42,94,55,88,76,60,54,81,86,46,38,64,44,50,52,53,44,48,49,50,34,66,75,47,67,43,47,77,44,80,42,64,60,82,81,42,47,60,22,46,50,45,10,50,50,25,52,76,66,74,44,68,50,73,35,44,55,92,40,54,86,75,50,61,67,78,52,51,57,44,54,55,50,55,34,56,60,60,74,110

Foldseek 3Di:
DDDDDDDDDDDDDDDDDDDDDDDDDDPPDDDDPDDDPPPDDPDDPPDPDDDDDPDDDPDPDDDDDDDDDDDDDDDDDDDDDDPPDDPDDDDDPDDDDPDPDDVPPPPPDDPQAPLPPPPDVWAKEWFWDADQFKIKIWIATPLLQTFKIWMDTHDDPDRLLRRLVRLLVVLVSCVVSVDQRYEYEYQPVVLVCLLPDPDPPDDPSSNVSSVSNNVSCVVRVYHYDYDHVVLSVLRVVVRVVCVVVVDIDMDGPVCQVVDDVVNVVVSVVSSVVSND

Organism: NCBI:txid2594499